Protein AF-A0A2N4SHR7-F1 (afdb_monomer)

Radius of gyration: 18.78 Å; Cα contacts (8 Å, |Δi|>4): 225; chains: 1; bounding box: 44×40×60 Å

Nearest PDB structures (foldseek):
  5aqt-assembly1_B  TM=5.028E-01  e=6.425E-01  Homo sapiens
  1hx1-assembly1_B  TM=4.943E-01  e=7.095E-01  Homo sapiens
  3fzh-assembly2_B  TM=4.959E-01  e=1.055E+00  Homo sapiens
  4hwi-assembly1_B  TM=4.077E-01  e=4.231E+00  Arabidopsis thaliana

pLDDT: mean 72.12, std 12.68, range [42.59, 95.69]

Structure (mmCIF, N/CA/C/O backbone):
data_AF-A0A2N4SHR7-F1
#
_entry.id   AF-A0A2N4SHR7-F1
#
loop_
_atom_site.group_PDB
_atom_site.id
_atom_site.type_symbol
_atom_site.label_atom_id
_atom_site.label_alt_id
_atom_site.label_comp_id
_atom_site.label_asym_id
_atom_site.label_entity_id
_atom_site.label_seq_id
_atom_site.pdbx_PDB_ins_code
_atom_site.Cartn_x
_atom_site.Cartn_y
_atom_site.Cartn_z
_atom_site.occupancy
_atom_site.B_iso_or_equiv
_atom_site.auth_seq_id
_atom_site.auth_comp_id
_atom_site.auth_asym_id
_atom_site.auth_atom_id
_atom_site.pdbx_PDB_model_num
ATOM 1 N N . MET A 1 1 ? 1.275 3.580 -0.627 1.00 44.28 1 MET A N 1
ATOM 2 C CA . MET A 1 1 ? 1.816 4.036 -1.940 1.00 44.28 1 MET A CA 1
ATOM 3 C C . MET A 1 1 ? 1.861 2.864 -2.917 1.00 44.28 1 MET A C 1
ATOM 5 O O . MET A 1 1 ? 1.472 1.786 -2.494 1.00 44.28 1 MET A O 1
ATOM 9 N N . ALA A 1 2 ? 2.267 3.045 -4.186 1.00 43.88 2 ALA A N 1
ATOM 10 C CA . ALA A 1 2 ? 2.586 1.957 -5.128 1.00 43.88 2 ALA A CA 1
ATOM 11 C C . ALA A 1 2 ? 4.106 1.887 -5.362 1.00 43.88 2 ALA A C 1
ATOM 13 O O . ALA A 1 2 ? 4.652 2.526 -6.245 1.00 43.88 2 ALA A O 1
ATOM 14 N N . PRO A 1 3 ? 4.832 1.145 -4.539 1.00 43.47 3 PRO A N 1
ATOM 15 C CA . PRO A 1 3 ? 6.282 1.011 -4.514 1.00 43.47 3 PRO A CA 1
ATOM 16 C C . PRO A 1 3 ? 6.868 0.209 -5.676 1.00 43.47 3 PRO A C 1
ATOM 18 O O . PRO A 1 3 ? 8.068 -0.028 -5.683 1.00 43.47 3 PRO A O 1
ATOM 21 N N . SER A 1 4 ? 6.074 -0.134 -6.696 1.00 42.59 4 SER A N 1
ATOM 22 C CA . SER A 1 4 ? 6.612 -0.392 -8.039 1.00 42.59 4 SER A CA 1
ATOM 23 C C . SER A 1 4 ? 7.361 0.832 -8.585 1.00 42.59 4 SER A C 1
ATOM 25 O O . SER A 1 4 ? 8.333 0.669 -9.314 1.00 42.59 4 SER A O 1
ATOM 27 N N . LEU A 1 5 ? 6.993 2.042 -8.138 1.00 43.81 5 LEU A N 1
ATOM 28 C CA . LEU A 1 5 ? 7.732 3.291 -8.364 1.00 43.81 5 LEU A CA 1
ATOM 29 C C . LEU A 1 5 ? 9.201 3.228 -7.936 1.00 43.81 5 LEU A C 1
ATOM 31 O O . LEU A 1 5 ? 10.025 3.959 -8.471 1.00 43.81 5 LEU A O 1
ATOM 35 N N . LEU A 1 6 ? 9.539 2.369 -6.969 1.00 46.00 6 LEU A N 1
ATOM 36 C CA . LEU A 1 6 ? 10.883 2.310 -6.396 1.00 46.00 6 LEU A CA 1
ATOM 37 C C . LEU A 1 6 ? 11.906 1.597 -7.299 1.00 46.00 6 LEU A C 1
ATOM 39 O O . LEU A 1 6 ? 13.092 1.644 -6.984 1.00 46.00 6 LEU A O 1
ATOM 43 N N . PHE A 1 7 ? 11.464 0.953 -8.388 1.00 46.72 7 PHE A N 1
ATOM 44 C CA . PHE A 1 7 ? 12.300 0.137 -9.296 1.00 46.72 7 PHE A CA 1
ATOM 45 C C . PHE A 1 7 ? 12.536 0.762 -10.658 1.00 46.72 7 PHE A C 1
ATOM 47 O O . PHE A 1 7 ? 13.065 0.122 -11.563 1.00 46.72 7 PHE A O 1
ATOM 54 N N . ILE A 1 8 ? 12.068 1.985 -10.828 1.00 55.12 8 ILE A N 1
ATOM 55 C CA . ILE A 1 8 ? 12.011 2.614 -12.125 1.00 55.12 8 ILE A CA 1
ATOM 56 C C . ILE A 1 8 ? 12.928 3.809 -12.034 1.00 55.12 8 ILE A C 1
ATOM 58 O O . ILE A 1 8 ? 12.572 4.812 -11.434 1.00 55.12 8 ILE A O 1
ATOM 62 N N . ASP A 1 9 ? 14.122 3.682 -12.596 1.00 58.50 9 ASP A N 1
ATOM 63 C CA . ASP A 1 9 ? 15.077 4.793 -12.647 1.00 58.50 9 ASP A CA 1
ATOM 64 C C . ASP A 1 9 ? 14.563 5.929 -13.547 1.00 58.50 9 ASP A C 1
ATOM 66 O O . ASP A 1 9 ? 14.960 7.087 -13.411 1.00 58.50 9 ASP A O 1
ATOM 70 N N . ASP A 1 10 ? 13.630 5.597 -14.440 1.00 66.69 10 ASP A N 1
ATOM 71 C CA . ASP A 1 10 ? 12.942 6.537 -15.307 1.00 66.69 10 ASP A CA 1
ATOM 72 C C . ASP A 1 10 ? 11.818 7.281 -14.565 1.00 66.69 10 ASP A C 1
ATOM 74 O O . ASP A 1 10 ? 10.760 6.747 -14.231 1.00 66.69 10 ASP A O 1
ATOM 78 N N . PHE A 1 11 ? 12.044 8.565 -14.320 1.00 68.12 11 PHE A N 1
ATOM 79 C CA . PHE A 1 11 ? 11.081 9.423 -13.638 1.00 68.12 11 PHE A CA 1
ATOM 80 C C . PHE A 1 11 ? 9.747 9.585 -14.383 1.00 68.12 11 PHE A C 1
ATOM 82 O O . PHE A 1 11 ? 8.718 9.726 -13.728 1.00 68.12 11 PHE A O 1
ATOM 89 N N . GLU A 1 12 ? 9.728 9.557 -15.716 1.00 68.56 12 GLU A N 1
ATOM 90 C CA . GLU A 1 12 ? 8.480 9.671 -16.483 1.00 68.56 12 GLU A CA 1
ATOM 91 C C . GLU A 1 12 ? 7.626 8.418 -16.280 1.00 68.56 12 GLU A C 1
ATOM 93 O O . GLU A 1 12 ? 6.420 8.496 -16.036 1.00 68.56 12 GLU A O 1
ATOM 98 N N . VAL A 1 13 ? 8.269 7.250 -16.264 1.00 64.62 13 VAL A N 1
ATOM 99 C CA . VAL A 1 13 ? 7.604 5.983 -15.949 1.00 64.62 13 VAL A CA 1
ATOM 100 C C . VAL A 1 13 ? 7.160 5.953 -14.476 1.00 64.62 13 VAL A C 1
ATOM 102 O O . VAL A 1 13 ? 6.077 5.444 -14.172 1.00 64.62 13 VAL A O 1
ATOM 105 N N . GLN A 1 14 ? 7.918 6.556 -13.551 1.00 62.03 14 GLN A N 1
ATOM 106 C CA . GLN A 1 14 ? 7.458 6.744 -12.171 1.00 62.03 14 GLN A CA 1
ATOM 107 C C . GLN A 1 14 ? 6.208 7.638 -12.108 1.00 62.03 14 GLN A C 1
ATOM 109 O O . GLN A 1 14 ? 5.202 7.274 -11.501 1.00 62.03 14 GLN A O 1
ATOM 114 N N . GLN A 1 15 ? 6.215 8.794 -12.763 1.00 66.62 15 GLN A N 1
ATOM 115 C CA . GLN A 1 15 ? 5.066 9.696 -12.766 1.00 66.62 15 GLN A CA 1
ATOM 116 C C . GLN A 1 15 ? 3.819 9.019 -13.359 1.00 66.62 15 GLN A C 1
ATOM 118 O O . GLN A 1 15 ? 2.734 9.089 -12.776 1.00 66.62 15 GLN A O 1
ATOM 123 N N . MET A 1 16 ? 3.986 8.253 -14.441 1.00 66.62 16 MET A N 1
ATOM 124 C CA . MET A 1 16 ? 2.917 7.454 -15.043 1.00 66.62 16 MET A CA 1
ATOM 125 C C . MET A 1 16 ? 2.312 6.450 -14.049 1.00 66.62 16 MET A C 1
ATOM 127 O O . MET A 1 16 ? 1.090 6.321 -13.961 1.00 66.62 16 MET A O 1
ATOM 131 N N . ILE A 1 17 ? 3.131 5.759 -13.251 1.00 64.81 17 ILE A N 1
ATOM 132 C CA . ILE A 1 17 ? 2.622 4.819 -12.243 1.00 64.81 17 ILE A CA 1
ATOM 133 C C . ILE A 1 17 ? 1.910 5.542 -11.097 1.00 64.81 17 ILE A C 1
ATOM 135 O O . ILE A 1 17 ? 0.892 5.038 -10.616 1.00 64.81 17 ILE A O 1
ATOM 139 N N . VAL A 1 18 ? 2.383 6.716 -10.660 1.00 65.06 18 VAL A N 1
ATOM 140 C CA . VAL A 1 18 ? 1.664 7.535 -9.664 1.00 65.06 18 VAL A CA 1
ATOM 141 C C . VAL A 1 18 ? 0.259 7.860 -10.168 1.00 65.06 18 VAL A C 1
ATOM 143 O O . VAL A 1 18 ? -0.722 7.634 -9.452 1.00 65.06 18 VAL A O 1
ATOM 146 N N . GLN A 1 19 ? 0.148 8.291 -11.424 1.00 66.31 19 GLN A N 1
ATOM 147 C CA . GLN A 1 19 ? -1.127 8.594 -12.070 1.00 66.31 19 GLN A CA 1
ATOM 148 C C . GLN A 1 19 ? -2.012 7.346 -12.216 1.00 66.31 19 GLN A C 1
ATOM 150 O O . GLN A 1 19 ? -3.190 7.388 -11.857 1.00 66.31 19 GLN A O 1
ATOM 155 N N . MET A 1 20 ? -1.454 6.201 -12.631 1.00 65.69 20 MET A N 1
ATOM 156 C CA . MET A 1 20 ? -2.171 4.914 -12.660 1.00 65.69 20 MET A CA 1
ATOM 157 C C . MET A 1 20 ? -2.693 4.508 -11.284 1.00 65.69 20 MET A C 1
ATOM 159 O O . MET A 1 20 ? -3.776 3.936 -11.154 1.00 65.69 20 MET A O 1
ATOM 163 N N . CYS A 1 21 ? -1.941 4.808 -10.231 1.00 64.69 21 CYS A N 1
ATOM 164 C CA . CYS A 1 21 ? -2.364 4.523 -8.876 1.00 64.69 21 CYS A CA 1
ATOM 165 C C . CYS A 1 21 ? -3.472 5.466 -8.436 1.00 64.69 21 CYS A C 1
ATOM 167 O O . CYS A 1 21 ? -4.433 4.987 -7.845 1.00 64.69 21 CYS A O 1
ATOM 169 N N . CYS A 1 22 ? -3.410 6.757 -8.747 1.00 65.00 22 CYS A N 1
ATOM 170 C CA . CYS A 1 22 ? -4.541 7.660 -8.532 1.00 65.00 22 CYS A CA 1
ATOM 171 C C . CYS A 1 22 ? -5.800 7.134 -9.246 1.00 65.00 22 CYS A C 1
ATOM 173 O O . CYS A 1 22 ? -6.852 6.955 -8.631 1.00 65.00 22 CYS A O 1
ATOM 175 N N . LEU A 1 23 ? -5.651 6.715 -10.502 1.00 63.66 23 LEU A N 1
ATOM 176 C CA . LEU A 1 23 ? -6.733 6.134 -11.283 1.00 63.66 23 LEU A CA 1
ATOM 177 C C . LEU A 1 23 ? -7.315 4.862 -10.654 1.00 63.66 23 LEU A C 1
ATOM 179 O O . LEU A 1 23 ? -8.521 4.784 -10.444 1.00 63.66 23 LEU A O 1
ATOM 183 N N . GLY A 1 24 ? -6.483 3.885 -10.284 1.00 61.84 24 GLY A N 1
ATOM 184 C CA . GLY A 1 24 ? -6.950 2.671 -9.610 1.00 61.84 24 GLY A CA 1
ATOM 185 C C . GLY A 1 24 ? -7.656 2.963 -8.280 1.00 61.84 24 GLY A C 1
ATOM 186 O O . GLY A 1 24 ? -8.489 2.178 -7.839 1.00 61.84 24 GLY A O 1
ATOM 187 N N . TRP A 1 25 ? -7.361 4.102 -7.632 1.00 66.12 25 TRP A N 1
ATOM 188 C CA . TRP A 1 25 ? -8.103 4.560 -6.449 1.00 66.12 25 TRP A CA 1
ATOM 189 C C . TRP A 1 25 ? -9.519 4.969 -6.805 1.00 66.12 25 TRP A C 1
ATOM 191 O O . TRP A 1 25 ? -10.470 4.487 -6.195 1.00 66.12 25 TRP A O 1
ATOM 201 N N . ASN A 1 26 ? -9.643 5.801 -7.832 1.00 60.53 26 ASN A N 1
ATOM 202 C CA . ASN A 1 26 ? -10.922 6.319 -8.283 1.00 60.53 26 ASN A CA 1
ATOM 203 C C . ASN A 1 26 ? -11.798 5.216 -8.897 1.00 60.53 26 ASN A C 1
ATOM 205 O O . ASN A 1 26 ? -12.998 5.183 -8.647 1.00 60.53 26 ASN A O 1
ATOM 209 N N . VAL A 1 27 ? -11.202 4.242 -9.590 1.00 62.25 27 VAL A N 1
ATOM 210 C CA . VAL A 1 27 ? -11.910 3.040 -10.059 1.00 62.25 27 VAL A CA 1
ATOM 211 C C . VAL A 1 27 ? -12.396 2.185 -8.881 1.00 62.25 27 VAL A C 1
ATOM 213 O O . VAL A 1 27 ? -13.516 1.684 -8.899 1.00 62.25 27 VAL A O 1
ATOM 216 N N . GLY A 1 28 ? -11.601 2.045 -7.815 1.00 56.66 28 GLY A N 1
ATOM 217 C CA . GLY A 1 28 ? -11.991 1.294 -6.614 1.00 56.66 28 GLY A CA 1
ATOM 218 C C . GLY A 1 28 ? -13.256 1.819 -5.914 1.00 56.66 28 GLY A C 1
ATOM 219 O O . GLY A 1 28 ? -13.900 1.063 -5.180 1.00 56.66 28 GLY A O 1
ATOM 220 N N . LEU A 1 29 ? -13.652 3.074 -6.166 1.00 61.44 29 LEU A N 1
ATOM 221 C CA . LEU A 1 29 ? -14.865 3.684 -5.607 1.00 61.44 29 LEU A CA 1
ATOM 222 C C . LEU A 1 29 ? -16.147 2.983 -6.076 1.00 61.44 29 LEU A C 1
ATOM 224 O O . LEU A 1 29 ? -17.107 2.891 -5.311 1.00 61.44 29 LEU A O 1
ATOM 228 N N . PHE A 1 30 ? -16.170 2.456 -7.303 1.00 64.94 30 PHE A N 1
ATOM 229 C CA . PHE A 1 30 ? -17.354 1.791 -7.842 1.00 64.94 30 PHE A CA 1
ATOM 230 C C . PHE A 1 30 ? -17.541 0.422 -7.188 1.00 64.94 30 PHE A C 1
ATOM 232 O O . PHE A 1 30 ? -16.660 -0.441 -7.238 1.00 64.94 30 PHE A O 1
ATOM 239 N N . SER A 1 31 ? -18.702 0.211 -6.567 1.00 65.75 31 SER A N 1
ATOM 240 C CA . SER A 1 31 ? -19.096 -1.082 -5.997 1.00 65.75 31 SER A CA 1
ATOM 241 C C . SER A 1 31 ? -19.387 -2.133 -7.062 1.00 65.75 31 SER A C 1
ATOM 243 O O . SER A 1 31 ? -19.058 -3.304 -6.859 1.00 65.75 31 SER A O 1
ATOM 245 N N . ASP A 1 32 ? -19.913 -1.708 -8.205 1.00 75.94 32 ASP A N 1
ATOM 246 C CA . ASP A 1 32 ? -20.243 -2.551 -9.346 1.00 75.94 32 ASP A CA 1
ATOM 247 C C . ASP A 1 32 ? -19.017 -2.859 -10.224 1.00 75.94 32 ASP A C 1
ATOM 249 O O . ASP A 1 32 ? -18.190 -1.984 -10.482 1.00 75.94 32 ASP A O 1
ATOM 253 N N . ALA A 1 33 ? -18.873 -4.119 -10.641 1.00 76.75 33 ALA A N 1
ATOM 254 C CA . ALA A 1 33 ? -17.716 -4.577 -11.413 1.00 76.75 33 ALA A CA 1
ATOM 255 C C . ALA A 1 33 ? -17.740 -4.076 -12.863 1.00 76.75 33 ALA A C 1
ATOM 257 O O . ALA A 1 33 ? -16.685 -3.731 -13.398 1.00 76.75 33 ALA A O 1
ATOM 258 N N . ASP A 1 34 ? -18.925 -3.963 -13.461 1.00 78.12 34 ASP A N 1
ATOM 259 C CA . ASP A 1 34 ? -19.080 -3.514 -14.844 1.00 78.12 34 ASP A CA 1
ATOM 260 C C . ASP A 1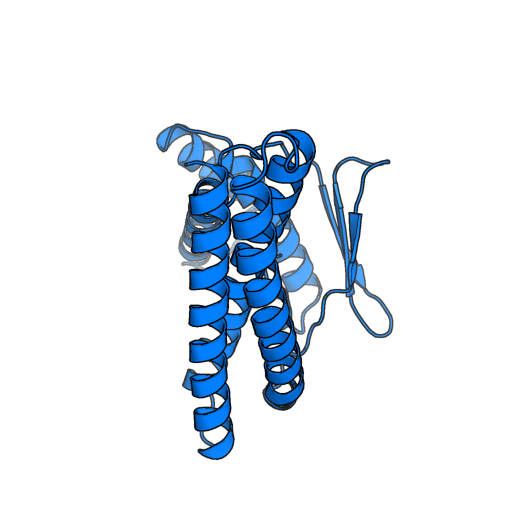 34 ? -18.789 -2.009 -14.959 1.00 78.12 34 ASP A C 1
ATOM 262 O O . ASP A 1 34 ? -18.118 -1.568 -15.891 1.00 78.12 34 ASP A O 1
ATOM 266 N N . GLN A 1 35 ? -19.184 -1.216 -13.956 1.00 72.00 35 GLN A N 1
ATOM 267 C CA . GLN A 1 35 ? -18.802 0.197 -13.839 1.00 72.00 35 GLN A CA 1
ATOM 268 C C . GLN A 1 35 ? -17.288 0.390 -13.696 1.00 72.00 35 GLN A C 1
ATOM 270 O O . GLN A 1 35 ? -16.731 1.324 -14.281 1.00 72.00 35 GLN A O 1
ATOM 275 N N . ARG A 1 36 ? -16.606 -0.489 -12.944 1.00 76.81 36 ARG A N 1
ATOM 276 C CA . ARG A 1 36 ? -15.138 -0.456 -12.842 1.00 76.81 36 ARG A CA 1
ATOM 277 C C . ARG A 1 36 ? -14.498 -0.696 -14.200 1.00 76.81 36 ARG A C 1
ATOM 279 O O . ARG A 1 36 ? -13.631 0.077 -14.595 1.00 76.81 36 ARG A O 1
ATOM 286 N N . GLU A 1 37 ? -14.944 -1.723 -14.914 1.00 82.88 37 GLU A N 1
ATOM 287 C CA . GLU A 1 37 ? -14.368 -2.074 -16.211 1.00 82.88 37 GLU A CA 1
ATOM 288 C C . GLU A 1 37 ? -14.632 -0.991 -17.266 1.00 82.88 37 GLU A C 1
ATOM 290 O O . GLU A 1 37 ? -13.702 -0.566 -17.948 1.00 82.88 37 GLU A O 1
ATOM 295 N N . ALA A 1 38 ? -15.848 -0.440 -17.317 1.00 73.50 38 ALA A N 1
ATOM 296 C CA . ALA A 1 38 ? -16.181 0.663 -18.218 1.00 73.50 38 ALA A CA 1
ATOM 297 C C . ALA A 1 38 ? -15.316 1.913 -17.965 1.00 73.50 38 ALA A C 1
ATOM 299 O O . ALA A 1 38 ? -14.876 2.571 -18.910 1.00 73.50 38 ALA A O 1
ATOM 300 N N . CYS A 1 39 ? -15.029 2.234 -16.698 1.00 70.94 39 CYS A N 1
ATOM 301 C CA . CYS A 1 39 ? -14.150 3.348 -16.338 1.00 70.94 39 CYS A CA 1
ATOM 302 C C . CYS A 1 39 ? -12.690 3.092 -16.755 1.00 70.94 39 CYS A C 1
ATOM 304 O O . CYS A 1 39 ? -12.041 3.980 -17.311 1.00 70.94 39 CYS A O 1
ATOM 306 N N . ILE A 1 40 ? -12.185 1.872 -16.536 1.00 73.12 40 ILE A N 1
ATOM 307 C CA . ILE A 1 40 ? -10.846 1.442 -16.972 1.00 73.12 40 ILE A CA 1
ATOM 308 C C . ILE A 1 40 ? -10.713 1.574 -18.494 1.00 73.12 40 ILE A C 1
ATOM 310 O O . ILE A 1 40 ? -9.721 2.127 -18.977 1.00 73.12 40 ILE A O 1
ATOM 314 N N . ASP A 1 41 ? -11.713 1.109 -19.243 1.00 79.44 41 ASP A N 1
ATOM 315 C CA . ASP A 1 41 ? -11.745 1.183 -20.704 1.00 79.44 41 ASP A CA 1
ATOM 316 C C . ASP A 1 41 ? -11.759 2.629 -21.206 1.00 79.44 41 ASP A C 1
ATOM 318 O O . ASP A 1 41 ? -10.964 2.992 -22.078 1.00 79.44 41 ASP A O 1
ATOM 322 N N . GLN A 1 42 ? -12.613 3.475 -20.624 1.00 75.56 42 GLN A N 1
ATOM 323 C CA . GLN A 1 42 ? -12.724 4.885 -20.993 1.00 75.56 42 GLN A CA 1
ATOM 324 C C . GLN A 1 42 ? -11.414 5.646 -20.751 1.00 75.56 42 GLN A C 1
ATOM 326 O O . GLN A 1 42 ? -10.985 6.446 -21.588 1.00 75.56 42 GLN A O 1
ATOM 331 N N . VAL A 1 43 ? -10.757 5.400 -19.616 1.00 68.88 43 VAL A N 1
ATOM 332 C CA . VAL A 1 43 ? -9.507 6.086 -19.278 1.00 68.88 43 VAL A CA 1
ATOM 333 C C . VAL A 1 43 ? -8.367 5.585 -20.152 1.00 68.88 43 VAL A C 1
ATOM 335 O O . VAL A 1 43 ? -7.623 6.406 -20.682 1.00 68.88 43 VAL A O 1
ATOM 338 N N . TYR A 1 44 ? -8.274 4.276 -20.403 1.00 71.06 44 TYR A N 1
ATOM 339 C CA . TYR A 1 44 ? -7.295 3.753 -21.354 1.00 71.06 44 TYR A CA 1
ATOM 340 C C . TYR A 1 44 ? -7.462 4.392 -22.739 1.00 71.06 44 TYR A C 1
ATOM 342 O O . TYR A 1 44 ? -6.485 4.871 -23.305 1.00 71.06 44 TYR A O 1
ATOM 350 N N . ALA A 1 45 ? -8.696 4.495 -23.248 1.00 70.44 45 ALA A N 1
ATOM 351 C CA . ALA A 1 45 ? -8.986 5.132 -24.535 1.00 70.44 45 ALA A CA 1
ATOM 352 C C . ALA A 1 45 ? -8.596 6.623 -24.586 1.00 70.44 45 ALA A C 1
ATOM 354 O O . ALA A 1 45 ? -8.256 7.135 -25.650 1.00 70.44 45 ALA A O 1
ATOM 355 N N . THR A 1 46 ? -8.617 7.310 -23.441 1.00 63.88 46 THR A N 1
ATOM 356 C CA . THR A 1 46 ? -8.252 8.732 -23.330 1.00 63.88 46 THR A CA 1
ATOM 357 C C . THR A 1 46 ? -6.739 8.938 -23.194 1.00 63.88 46 THR A C 1
ATOM 359 O O . THR A 1 46 ? -6.227 9.973 -23.602 1.00 63.88 46 THR A O 1
ATOM 362 N N . VAL A 1 47 ? -6.006 7.967 -22.641 1.00 62.94 47 VAL A N 1
ATOM 363 C CA . VAL A 1 47 ? -4.550 8.058 -22.406 1.00 62.94 47 VAL A CA 1
ATOM 364 C C . VAL A 1 47 ? -3.743 7.417 -23.548 1.00 62.94 47 VAL A C 1
ATOM 366 O O . VAL A 1 47 ? -2.633 7.850 -23.849 1.00 62.94 47 VAL A O 1
ATOM 369 N N . ALA A 1 48 ? -4.301 6.424 -24.247 1.00 58.94 48 ALA A N 1
ATOM 370 C CA . ALA A 1 48 ? -3.654 5.682 -25.334 1.00 58.94 48 ALA A CA 1
ATOM 371 C C . ALA A 1 48 ? -3.633 6.434 -26.685 1.00 58.94 48 ALA A C 1
ATOM 373 O O . ALA A 1 48 ? -3.787 5.828 -27.744 1.00 58.94 48 ALA A O 1
ATOM 374 N N . ILE A 1 49 ? -3.420 7.756 -26.676 1.00 52.41 49 ILE A N 1
ATOM 375 C CA . ILE A 1 49 ? -3.447 8.599 -27.889 1.00 52.41 49 ILE A CA 1
ATOM 376 C C . ILE A 1 49 ? -2.233 8.330 -28.811 1.00 52.41 49 ILE A C 1
ATOM 378 O O . ILE A 1 49 ? -2.208 8.756 -29.967 1.00 52.41 49 ILE A O 1
ATOM 382 N N . HIS A 1 50 ? -1.245 7.544 -28.374 1.00 46.66 50 HIS A N 1
ATOM 383 C CA . HIS A 1 50 ? -0.090 7.170 -29.191 1.00 46.66 50 HIS A CA 1
ATOM 384 C C . HIS A 1 50 ? 0.087 5.654 -29.248 1.00 46.66 50 HIS A C 1
ATOM 386 O O . HIS A 1 50 ? -0.056 4.973 -28.243 1.00 46.66 50 HIS A O 1
ATOM 392 N N . VAL A 1 51 ? 0.357 5.144 -30.453 1.00 46.06 51 VAL A N 1
ATOM 393 C CA . VAL A 1 51 ? 0.424 3.725 -30.841 1.00 46.06 51 VAL A CA 1
ATOM 394 C C . VAL A 1 51 ? 1.306 2.922 -29.872 1.00 46.06 51 VAL A C 1
ATOM 396 O O . VAL A 1 51 ? 2.528 2.915 -29.990 1.00 46.06 51 VAL A O 1
ATOM 399 N N . GLN A 1 52 ? 0.684 2.260 -28.894 1.00 57.47 52 GLN A N 1
ATOM 400 C CA . GLN A 1 52 ? 1.373 1.429 -27.902 1.00 57.47 52 GLN A CA 1
ATOM 401 C C . GLN A 1 52 ? 1.610 0.010 -28.467 1.00 57.47 52 GLN A C 1
ATOM 403 O O . GLN A 1 52 ? 0.760 -0.507 -29.200 1.00 57.47 52 GLN A O 1
ATOM 408 N N . PRO A 1 53 ? 2.732 -0.654 -28.133 1.00 53.88 53 PRO A N 1
ATOM 409 C CA . PRO A 1 53 ? 3.000 -2.033 -28.539 1.00 53.88 53 PRO A CA 1
ATOM 410 C C . PRO A 1 53 ? 1.895 -3.026 -28.113 1.00 53.88 53 PRO A C 1
ATOM 412 O O . PRO A 1 53 ? 1.254 -2.839 -27.071 1.00 53.88 53 PRO A O 1
ATOM 415 N N . PRO A 1 54 ? 1.691 -4.133 -28.856 1.00 56.84 54 PRO A N 1
ATOM 416 C CA . PRO A 1 54 ? 0.738 -5.176 -28.479 1.00 56.84 54 PRO A CA 1
ATOM 417 C C . PRO A 1 54 ? 1.008 -5.715 -27.066 1.00 56.84 54 PRO A C 1
ATOM 419 O O . PRO A 1 54 ? 2.134 -6.077 -26.738 1.00 56.84 54 PRO A O 1
ATOM 422 N N . GLY A 1 55 ? -0.032 -5.807 -26.231 1.00 61.06 55 GLY A N 1
ATOM 423 C CA . GLY A 1 55 ? 0.054 -6.367 -24.873 1.00 61.06 55 GLY A CA 1
ATOM 424 C C . GLY A 1 55 ? 0.165 -5.338 -23.744 1.00 61.06 55 GLY A C 1
ATOM 425 O O . GLY A 1 55 ? -0.162 -5.681 -22.605 1.00 61.06 55 GLY A O 1
ATOM 426 N N . VAL A 1 56 ? 0.506 -4.080 -24.050 1.00 67.50 56 VAL A N 1
ATOM 427 C CA . VAL A 1 56 ? 0.561 -3.000 -23.048 1.00 67.50 56 VAL A CA 1
ATOM 428 C C . VAL A 1 56 ? -0.816 -2.733 -22.442 1.00 67.50 56 VAL A C 1
ATOM 430 O O . VAL A 1 56 ? -0.938 -2.635 -21.226 1.00 67.50 56 VAL A O 1
ATOM 433 N N . GLU A 1 57 ? -1.870 -2.723 -23.261 1.00 72.31 57 GLU A N 1
ATOM 434 C CA . GLU A 1 57 ? -3.252 -2.574 -22.790 1.00 72.31 57 GLU A CA 1
ATOM 435 C C . GLU A 1 57 ? -3.621 -3.624 -21.739 1.00 72.31 57 GLU A C 1
ATOM 437 O O . GLU A 1 57 ? -4.116 -3.302 -20.661 1.00 72.31 57 GLU A O 1
ATOM 442 N N . ARG A 1 58 ? -3.360 -4.903 -22.034 1.00 72.31 58 ARG A N 1
ATOM 443 C CA . ARG A 1 58 ? -3.727 -6.002 -21.133 1.00 72.31 58 ARG A CA 1
ATOM 444 C C . ARG A 1 58 ? -2.968 -5.919 -19.814 1.00 72.31 58 ARG A C 1
ATOM 446 O O . ARG A 1 58 ? -3.567 -6.167 -18.769 1.00 72.31 58 ARG A O 1
ATOM 453 N N . ALA A 1 59 ? -1.677 -5.592 -19.866 1.00 66.50 59 ALA A N 1
ATOM 454 C CA . ALA A 1 59 ? -0.854 -5.420 -18.675 1.00 66.50 59 ALA A CA 1
ATOM 455 C C . ALA A 1 59 ? -1.348 -4.238 -17.827 1.00 66.50 59 ALA A C 1
ATOM 457 O O . ALA A 1 59 ? -1.618 -4.421 -16.642 1.00 66.50 59 ALA A O 1
ATOM 458 N N . TRP A 1 60 ? -1.578 -3.082 -18.454 1.00 71.50 60 TRP A N 1
ATOM 459 C CA . TRP A 1 60 ? -2.081 -1.879 -17.794 1.00 71.50 60 TRP A CA 1
ATOM 460 C C . TRP A 1 60 ? -3.447 -2.112 -17.139 1.00 71.50 60 TRP A C 1
ATOM 462 O O . TRP A 1 60 ? -3.616 -1.866 -15.947 1.00 71.50 60 TRP A O 1
ATOM 472 N N . LYS A 1 61 ? -4.414 -2.674 -17.880 1.00 76.62 61 LYS A N 1
ATOM 473 C CA . LYS A 1 61 ? -5.760 -2.944 -17.351 1.00 76.62 61 LYS A CA 1
ATOM 474 C C . LYS A 1 61 ? -5.717 -3.938 -16.193 1.00 76.62 61 LYS A C 1
ATOM 476 O O . LYS A 1 61 ? -6.412 -3.747 -15.201 1.00 76.62 61 LYS A O 1
ATOM 481 N N . ARG A 1 62 ? -4.884 -4.985 -16.279 1.00 77.50 62 ARG A N 1
ATOM 482 C CA . ARG A 1 62 ? -4.686 -5.937 -15.173 1.00 77.50 62 ARG A CA 1
ATOM 483 C C . ARG A 1 62 ? -4.186 -5.223 -13.918 1.00 77.50 62 ARG A C 1
ATOM 485 O O . ARG A 1 62 ? -4.757 -5.431 -12.854 1.00 77.50 62 ARG A O 1
ATOM 492 N N . GLU A 1 63 ? -3.179 -4.366 -14.044 1.00 68.94 63 GLU A N 1
ATOM 493 C CA . GLU A 1 63 ? -2.633 -3.626 -12.904 1.00 68.94 63 GLU A CA 1
ATOM 494 C C . GLU A 1 63 ? -3.654 -2.667 -12.287 1.00 68.94 63 GLU A C 1
ATOM 496 O O . GLU A 1 63 ? -3.798 -2.634 -11.066 1.00 68.94 63 GLU A O 1
ATOM 501 N N . VAL A 1 64 ? -4.425 -1.938 -13.102 1.00 68.38 64 VAL A N 1
ATOM 502 C CA . VAL A 1 64 ? -5.486 -1.053 -12.593 1.00 68.38 64 VAL A CA 1
ATOM 503 C C . VAL A 1 64 ? -6.581 -1.851 -11.876 1.00 68.38 64 VAL A C 1
ATOM 505 O O . VAL A 1 64 ? -7.016 -1.433 -10.803 1.00 68.38 64 VAL A O 1
ATOM 508 N N . ARG A 1 65 ? -6.981 -3.022 -12.397 1.00 76.06 65 ARG A N 1
ATOM 509 C CA . ARG A 1 65 ? -7.941 -3.919 -11.721 1.00 76.06 65 ARG A CA 1
ATOM 510 C C . ARG A 1 65 ? -7.408 -4.419 -10.383 1.00 76.06 65 ARG A C 1
ATOM 512 O O . ARG A 1 65 ? -8.104 -4.312 -9.376 1.00 76.06 65 ARG A O 1
ATOM 519 N N . GLU A 1 66 ? -6.174 -4.920 -10.356 1.00 76.38 66 GLU A N 1
ATOM 520 C CA . GLU A 1 66 ? -5.521 -5.370 -9.122 1.00 76.38 66 GLU A CA 1
ATOM 521 C C . GLU A 1 66 ? -5.451 -4.242 -8.084 1.00 76.38 66 GLU A C 1
ATOM 523 O O . GLU A 1 66 ? -5.727 -4.467 -6.906 1.00 76.38 66 GLU A O 1
ATOM 528 N N . LEU A 1 67 ? -5.131 -3.016 -8.512 1.00 69.44 67 LEU A N 1
ATOM 529 C CA . LEU A 1 67 ? -5.097 -1.838 -7.646 1.00 69.44 67 LEU A CA 1
ATOM 530 C C . LEU A 1 67 ? -6.490 -1.434 -7.144 1.00 69.44 67 LEU A C 1
ATOM 532 O O . LEU A 1 67 ? -6.613 -1.038 -5.985 1.00 69.44 67 LEU A O 1
ATOM 536 N N . ALA A 1 68 ? -7.526 -1.524 -7.978 1.00 69.50 68 ALA A N 1
ATOM 537 C CA . ALA A 1 68 ? -8.898 -1.199 -7.594 1.00 69.50 68 ALA A CA 1
ATOM 538 C C . ALA A 1 68 ? -9.445 -2.191 -6.554 1.00 69.50 68 ALA A C 1
ATOM 540 O O . ALA A 1 68 ? -9.945 -1.772 -5.509 1.00 69.50 68 ALA A O 1
ATOM 541 N N . GLU A 1 69 ? -9.284 -3.495 -6.793 1.00 73.94 69 GLU A N 1
ATOM 542 C CA . GLU A 1 69 ? -9.648 -4.560 -5.846 1.00 73.94 69 GLU A CA 1
ATOM 543 C C . GLU A 1 69 ? -8.879 -4.410 -4.525 1.00 73.94 69 GLU A C 1
ATOM 545 O O . GLU A 1 69 ? -9.471 -4.402 -3.443 1.00 73.94 69 GLU A O 1
ATOM 550 N N . LEU A 1 70 ? -7.565 -4.171 -4.607 1.00 67.25 70 LEU A N 1
ATOM 551 C CA . LEU A 1 70 ? -6.712 -3.932 -3.446 1.00 67.25 70 LEU A CA 1
ATOM 552 C C . LEU A 1 70 ? -7.232 -2.788 -2.571 1.00 67.25 70 LEU A C 1
ATOM 554 O O . LEU A 1 70 ? -7.232 -2.881 -1.346 1.00 67.25 70 LEU A O 1
ATOM 558 N N . LYS A 1 71 ? -7.653 -1.684 -3.181 1.00 66.06 71 LYS A N 1
ATOM 559 C CA . LYS A 1 71 ? -8.093 -0.501 -2.436 1.00 66.06 71 LYS A CA 1
ATOM 560 C C . LYS A 1 71 ? -9.447 -0.694 -1.797 1.00 66.06 71 LYS A C 1
ATOM 562 O O . LYS A 1 71 ? -9.647 -0.223 -0.683 1.00 66.06 71 LYS A O 1
ATOM 567 N N . ARG A 1 72 ? -10.335 -1.440 -2.447 1.00 66.81 72 ARG A N 1
ATOM 568 C CA . ARG A 1 72 ? -11.598 -1.869 -1.843 1.00 66.81 72 ARG A CA 1
ATOM 569 C C . ARG A 1 72 ? -11.360 -2.789 -0.651 1.00 66.81 72 ARG A C 1
ATOM 571 O O . ARG A 1 72 ? -12.028 -2.635 0.361 1.00 66.81 72 ARG A O 1
ATOM 578 N N . GLU A 1 73 ? -10.389 -3.695 -0.736 1.00 67.62 73 GLU A N 1
ATOM 579 C CA . GLU A 1 73 ? -10.023 -4.570 0.383 1.00 67.62 73 GLU A CA 1
ATOM 580 C C . GLU A 1 73 ? -9.391 -3.791 1.547 1.00 67.62 73 GLU A C 1
ATOM 582 O O . GLU A 1 73 ? -9.686 -4.046 2.716 1.00 67.62 73 GLU A O 1
ATOM 587 N N . LEU A 1 74 ? -8.484 -2.861 1.243 1.00 58.50 74 LEU A N 1
ATOM 588 C CA . LEU A 1 74 ? -7.728 -2.142 2.262 1.00 58.50 74 LEU A CA 1
ATOM 589 C C . LEU A 1 74 ? -8.502 -0.969 2.859 1.00 58.50 74 LEU A C 1
ATOM 591 O O . LEU A 1 74 ? -8.349 -0.702 4.041 1.00 58.50 74 LEU A O 1
ATOM 595 N N . PHE A 1 75 ? -9.333 -0.275 2.093 1.00 58.56 75 PHE A N 1
ATOM 596 C CA . PHE A 1 75 ? -9.952 0.985 2.505 1.00 58.56 75 PHE A CA 1
ATOM 597 C C . PHE A 1 75 ? -11.467 1.037 2.239 1.00 58.56 75 PHE A C 1
ATOM 599 O O . PHE A 1 75 ? -11.941 2.061 1.749 1.00 58.56 75 PHE A O 1
ATOM 606 N N . PRO A 1 76 ? -12.275 0.007 2.557 1.00 53.62 76 PRO A N 1
ATOM 607 C CA . PRO A 1 76 ? -13.670 -0.038 2.103 1.00 53.62 76 PRO A CA 1
ATOM 608 C C . PRO A 1 76 ? -14.555 1.097 2.656 1.00 53.62 76 PRO A C 1
ATOM 610 O O . PRO A 1 76 ? -15.546 1.446 2.025 1.00 53.62 76 PRO A O 1
ATOM 613 N N . TRP A 1 77 ? -14.189 1.719 3.785 1.00 47.47 77 TRP A N 1
ATOM 614 C CA . TRP A 1 77 ? -14.856 2.903 4.374 1.00 47.47 77 TRP A CA 1
ATOM 615 C C . TRP A 1 77 ? -14.171 4.243 4.044 1.00 47.47 77 TRP A C 1
ATOM 617 O O . TRP A 1 77 ? -14.653 5.301 4.440 1.00 47.47 77 TRP A O 1
ATOM 627 N N . LEU A 1 78 ? -13.036 4.210 3.345 1.00 54.72 78 LEU A N 1
ATOM 628 C CA . LEU A 1 78 ? -12.188 5.362 3.008 1.00 54.72 78 LEU A CA 1
ATOM 629 C C . LEU A 1 78 ? -12.163 5.640 1.495 1.00 54.72 78 LEU A C 1
ATOM 631 O O . LEU A 1 78 ? -11.324 6.406 1.020 1.00 54.72 78 LEU A O 1
ATOM 635 N N . LEU A 1 79 ? -13.080 5.024 0.745 1.00 57.09 79 LEU A N 1
ATOM 636 C CA . LEU A 1 79 ? -13.287 5.243 -0.684 1.00 57.09 79 LEU A CA 1
ATOM 637 C C . LEU A 1 79 ? -13.816 6.667 -0.922 1.00 57.09 79 LEU A C 1
ATOM 639 O O . LEU A 1 79 ? -15.008 6.905 -1.081 1.00 57.09 79 LEU A O 1
ATOM 643 N N . GLN A 1 80 ? -12.894 7.622 -0.908 1.00 58.00 80 GLN A N 1
ATOM 644 C CA . GLN A 1 80 ? -13.084 9.019 -1.282 1.00 58.00 80 GLN A CA 1
ATOM 645 C C . GLN A 1 80 ? -12.276 9.276 -2.548 1.00 58.00 80 GLN A C 1
ATOM 647 O O . GLN A 1 80 ? -11.228 8.664 -2.729 1.00 58.00 80 GLN A O 1
ATOM 652 N N . THR A 1 81 ? -12.711 10.173 -3.421 1.00 54.00 81 THR A N 1
ATOM 653 C CA . THR A 1 81 ? -11.963 10.492 -4.642 1.00 54.00 81 THR A CA 1
ATOM 654 C C . THR A 1 81 ? -10.579 11.053 -4.307 1.00 54.00 81 THR A C 1
ATOM 656 O O . THR A 1 81 ? -10.470 11.979 -3.503 1.00 54.00 81 THR A O 1
ATOM 659 N N . LEU A 1 82 ? -9.529 10.514 -4.937 1.00 58.47 82 LEU A N 1
ATOM 660 C CA . LEU A 1 82 ? -8.222 11.169 -5.001 1.00 58.47 82 LEU A CA 1
ATOM 661 C C . LEU A 1 82 ? -8.227 12.046 -6.263 1.00 58.47 82 LEU A C 1
ATOM 663 O O . LEU A 1 82 ? -8.289 11.504 -7.366 1.00 58.47 82 LEU A O 1
ATOM 667 N N . PRO A 1 83 ? -8.232 13.378 -6.130 1.00 58.38 83 PRO A N 1
ATOM 668 C CA . PRO A 1 83 ? -8.374 14.286 -7.270 1.00 58.38 83 PRO A CA 1
ATOM 669 C C . PRO A 1 83 ? -7.094 14.363 -8.088 1.00 58.38 83 PRO A C 1
ATOM 671 O O . PRO A 1 83 ? -7.154 14.366 -9.312 1.00 58.38 83 PRO A O 1
ATOM 674 N N . GLU A 1 84 ? -5.946 14.403 -7.409 1.00 66.88 84 GLU A N 1
ATOM 675 C CA . GLU A 1 84 ? -4.647 14.557 -8.043 1.00 66.88 84 GLU A CA 1
ATOM 676 C C . GLU A 1 84 ? -3.547 13.878 -7.218 1.00 66.88 84 GLU A C 1
ATOM 678 O O . GLU A 1 84 ? -3.598 13.820 -5.982 1.00 66.88 84 GLU A O 1
ATOM 683 N N . ALA A 1 85 ? -2.563 13.336 -7.931 1.00 66.25 85 ALA A N 1
ATOM 684 C CA . ALA A 1 85 ? -1.311 12.864 -7.370 1.00 66.25 85 ALA A CA 1
ATOM 685 C C . ALA A 1 85 ? -0.188 13.186 -8.357 1.00 66.25 85 ALA A C 1
ATOM 687 O O . ALA A 1 85 ? -0.269 12.782 -9.518 1.00 66.25 85 ALA A O 1
ATOM 6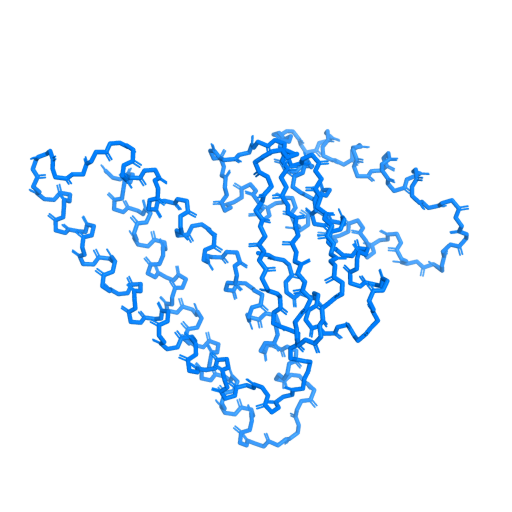88 N N . ASP A 1 86 ? 0.844 13.875 -7.881 1.00 72.12 86 ASP A N 1
ATOM 689 C CA . ASP A 1 86 ? 2.006 14.257 -8.673 1.00 72.12 86 ASP A CA 1
ATOM 690 C C . ASP A 1 86 ? 3.308 13.870 -7.968 1.00 72.12 86 ASP A C 1
ATOM 692 O O . ASP A 1 86 ? 3.372 13.763 -6.742 1.00 72.12 86 ASP A O 1
ATOM 696 N N . LEU A 1 87 ? 4.352 13.621 -8.751 1.00 70.56 87 LEU A N 1
ATOM 697 C CA . LEU A 1 87 ? 5.671 13.259 -8.257 1.00 70.56 87 LEU A CA 1
ATOM 698 C C . LEU A 1 87 ? 6.649 14.356 -8.645 1.00 70.56 87 LEU A C 1
ATOM 700 O O . LEU A 1 87 ? 6.837 14.635 -9.821 1.00 70.56 87 LEU A O 1
ATOM 704 N N . HIS A 1 88 ? 7.300 14.958 -7.661 1.00 75.06 88 HIS A N 1
ATOM 705 C CA . HIS A 1 88 ? 8.317 15.975 -7.870 1.00 75.06 88 HIS A CA 1
ATOM 706 C C . HIS A 1 88 ? 9.695 15.349 -7.693 1.00 75.06 88 HIS A C 1
ATOM 708 O O . HIS A 1 88 ? 9.950 14.623 -6.729 1.00 75.06 88 HIS A O 1
ATOM 714 N N . ARG A 1 89 ? 10.610 15.634 -8.619 1.00 73.94 89 ARG A N 1
ATOM 715 C CA . ARG A 1 89 ? 11.999 15.196 -8.484 1.00 73.94 89 ARG A CA 1
ATOM 716 C C . ARG A 1 89 ? 12.681 16.024 -7.393 1.00 73.94 89 ARG A C 1
ATOM 718 O O . ARG A 1 89 ? 12.654 17.249 -7.458 1.00 73.94 89 ARG A O 1
ATOM 725 N N . GLY A 1 90 ? 13.290 15.360 -6.415 1.00 65.00 90 GLY A N 1
ATOM 726 C CA . GLY A 1 90 ? 14.094 16.009 -5.377 1.00 65.00 90 GLY A CA 1
ATOM 727 C C . GLY A 1 90 ? 15.552 15.556 -5.418 1.00 65.00 90 GLY A C 1
ATOM 728 O O . GLY A 1 90 ? 15.887 14.565 -6.062 1.00 65.00 90 GLY A O 1
ATOM 729 N N . ASP A 1 91 ? 16.426 16.279 -4.714 1.00 53.66 91 ASP A N 1
ATOM 730 C CA . ASP A 1 91 ? 17.880 16.048 -4.757 1.00 53.66 91 ASP A CA 1
ATOM 731 C C . ASP A 1 91 ? 18.309 14.697 -4.163 1.00 53.66 91 ASP A C 1
ATOM 733 O O . ASP A 1 91 ? 19.306 14.112 -4.584 1.00 53.66 91 ASP A O 1
ATOM 737 N N . ARG A 1 92 ? 17.580 14.205 -3.151 1.00 53.56 92 ARG A N 1
ATOM 738 C CA . ARG A 1 92 ? 17.861 12.922 -2.471 1.00 53.56 92 ARG A CA 1
ATOM 739 C C . ARG A 1 92 ? 16.731 11.907 -2.591 1.00 53.56 92 ARG A C 1
ATOM 741 O O . ARG A 1 92 ? 16.997 10.710 -2.657 1.00 53.56 92 ARG A O 1
ATOM 748 N N . HIS A 1 93 ? 15.492 12.385 -2.600 1.00 57.81 93 HIS A N 1
ATOM 749 C CA . HIS A 1 93 ? 14.277 11.585 -2.691 1.00 57.81 93 HIS A CA 1
ATOM 750 C C . HIS A 1 93 ? 13.294 12.301 -3.612 1.00 57.81 93 HIS A C 1
ATOM 752 O O . HIS A 1 93 ? 13.230 13.531 -3.601 1.00 57.81 93 HIS A O 1
ATOM 758 N N . ASN A 1 94 ? 12.509 11.543 -4.374 1.00 62.28 94 ASN A N 1
ATOM 759 C CA . ASN A 1 94 ? 11.352 12.109 -5.060 1.00 62.28 94 ASN A CA 1
ATOM 760 C C . ASN A 1 94 ? 10.251 12.386 -4.030 1.00 62.28 94 ASN A C 1
ATOM 762 O O . ASN A 1 94 ? 10.129 11.662 -3.043 1.00 62.28 94 ASN A O 1
ATOM 766 N N . VAL A 1 95 ? 9.455 13.426 -4.243 1.00 65.75 95 VAL A N 1
ATOM 767 C CA . VAL A 1 95 ? 8.389 13.846 -3.329 1.00 65.75 95 VAL A CA 1
ATOM 768 C C . VAL A 1 95 ? 7.049 13.593 -4.001 1.00 65.75 95 VAL A C 1
ATOM 770 O O . VAL A 1 95 ? 6.747 14.183 -5.032 1.00 65.75 95 VAL A O 1
ATOM 773 N N . LEU A 1 96 ? 6.252 12.688 -3.438 1.00 66.69 96 LEU A N 1
ATOM 774 C CA . LEU A 1 96 ? 4.874 12.455 -3.851 1.00 66.69 96 LEU A CA 1
ATOM 775 C C . LEU A 1 96 ? 3.976 1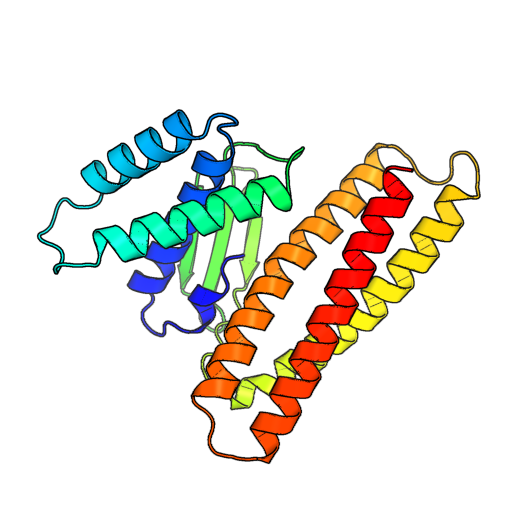3.487 -3.177 1.00 66.69 96 LEU A C 1
ATOM 777 O O . LEU A 1 96 ? 3.947 13.564 -1.951 1.00 66.69 96 LEU A O 1
ATOM 781 N N . ILE A 1 97 ? 3.197 14.205 -3.972 1.00 69.94 97 ILE A N 1
ATOM 782 C CA . ILE A 1 97 ? 2.166 15.132 -3.524 1.00 69.94 97 ILE A CA 1
ATOM 783 C C . ILE A 1 97 ? 0.821 14.530 -3.922 1.00 69.94 97 ILE A C 1
ATOM 785 O O . ILE A 1 97 ? 0.582 14.293 -5.100 1.00 69.94 97 ILE A O 1
ATOM 789 N N . ALA A 1 98 ? -0.058 14.235 -2.964 1.00 64.69 98 ALA A N 1
ATOM 790 C CA . ALA A 1 98 ? -1.362 13.633 -3.260 1.00 64.69 98 ALA A CA 1
ATOM 791 C C . ALA A 1 98 ? -2.487 14.271 -2.441 1.00 64.69 98 ALA A C 1
ATOM 793 O O . ALA A 1 98 ? -2.393 14.353 -1.215 1.00 64.69 98 ALA A O 1
ATOM 794 N N . GLY A 1 99 ? -3.577 14.681 -3.099 1.00 65.31 99 GLY A N 1
ATOM 795 C CA . GLY A 1 99 ? -4.769 15.193 -2.421 1.00 65.31 99 GLY A CA 1
ATOM 796 C C . GLY A 1 99 ? -5.541 16.268 -3.186 1.00 65.31 99 GLY A C 1
ATOM 797 O O . GLY A 1 99 ? -5.501 16.346 -4.407 1.00 65.31 99 GLY A O 1
ATOM 798 N N . ASN A 1 100 ? -6.301 17.066 -2.431 1.00 61.97 100 ASN A N 1
ATOM 799 C CA . ASN A 1 100 ? -7.207 18.116 -2.910 1.00 61.97 100 ASN A CA 1
ATOM 800 C C . ASN A 1 100 ? -6.593 19.493 -2.627 1.00 61.97 100 ASN A C 1
ATOM 802 O O . ASN A 1 100 ? -6.854 20.051 -1.559 1.00 61.97 100 ASN A O 1
ATOM 806 N N . GLY A 1 101 ? -5.771 20.027 -3.538 1.00 64.81 101 GLY A N 1
ATOM 807 C CA . GLY A 1 101 ? -5.183 21.370 -3.418 1.00 64.81 101 GLY A CA 1
ATOM 808 C C . GLY A 1 101 ? -4.613 21.661 -2.020 1.00 64.81 101 GLY A C 1
ATOM 809 O O . GLY A 1 101 ? -3.591 21.106 -1.635 1.00 64.81 101 GLY A O 1
ATOM 810 N N . ALA A 1 102 ? -5.316 22.479 -1.227 1.00 58.25 102 ALA A N 1
ATOM 811 C CA . ALA A 1 102 ? -4.929 22.878 0.134 1.00 58.25 102 ALA A CA 1
ATOM 812 C C . ALA A 1 102 ? -4.766 21.728 1.156 1.00 58.25 102 ALA A C 1
ATOM 814 O O . ALA A 1 102 ? -4.148 21.935 2.196 1.00 58.25 102 ALA A O 1
ATOM 815 N N . ASN A 1 103 ? -5.301 20.534 0.878 1.00 61.25 103 ASN A N 1
ATOM 816 C CA . ASN A 1 103 ? -5.160 19.341 1.725 1.00 61.25 103 ASN A CA 1
ATOM 817 C C . ASN A 1 103 ? -4.217 18.290 1.113 1.00 61.25 103 ASN A C 1
ATOM 819 O O . ASN A 1 103 ? -4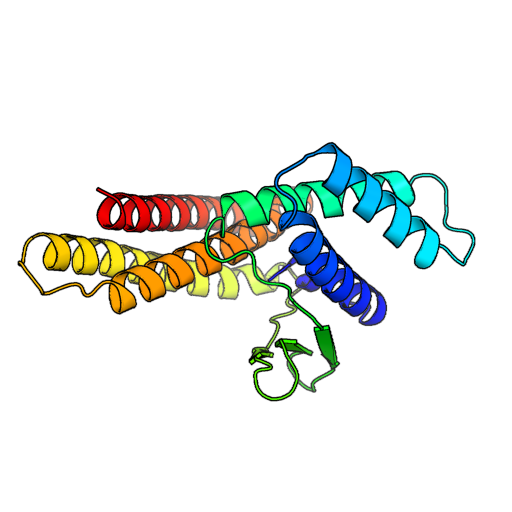.326 17.104 1.435 1.00 61.25 103 ASN A O 1
ATOM 823 N N . ALA A 1 104 ? -3.350 18.686 0.179 1.00 67.62 104 ALA A N 1
ATOM 824 C CA . ALA A 1 104 ? -2.360 17.786 -0.391 1.00 67.62 104 ALA A CA 1
ATOM 825 C C . ALA A 1 104 ? -1.355 17.330 0.677 1.00 67.62 104 ALA A C 1
ATOM 827 O O . ALA A 1 104 ? -0.878 18.116 1.495 1.00 67.62 104 ALA A O 1
ATOM 828 N N . ILE A 1 105 ? -1.054 16.035 0.674 1.00 66.38 105 ILE A N 1
ATOM 829 C CA . ILE A 1 105 ? -0.065 15.424 1.556 1.00 66.38 105 ILE A CA 1
ATOM 830 C C . ILE A 1 105 ? 1.210 15.222 0.751 1.00 66.38 105 ILE A C 1
ATOM 832 O O . ILE A 1 105 ? 1.181 14.568 -0.292 1.00 66.38 105 ILE A O 1
ATOM 836 N N . GLU A 1 106 ? 2.319 15.728 1.277 1.00 68.06 106 GLU A N 1
ATOM 837 C CA . GLU A 1 106 ? 3.653 15.488 0.737 1.00 68.06 106 GLU A CA 1
ATOM 838 C C . GLU A 1 106 ? 4.310 14.306 1.450 1.00 68.06 106 GLU A C 1
ATOM 840 O O . GLU A 1 106 ? 4.277 14.201 2.681 1.00 68.06 106 GLU A O 1
ATOM 845 N N . ARG A 1 107 ? 4.915 13.400 0.682 1.00 62.72 107 ARG A N 1
ATOM 846 C CA . ARG A 1 107 ? 5.710 12.290 1.209 1.00 62.72 107 ARG A CA 1
ATOM 847 C C . ARG A 1 107 ? 6.947 12.033 0.375 1.00 62.72 107 ARG A C 1
ATOM 849 O O . ARG A 1 107 ? 6.868 11.864 -0.837 1.00 62.72 107 ARG A O 1
ATOM 856 N N . GLU A 1 108 ? 8.075 11.893 1.055 1.00 57.62 108 GLU A N 1
ATOM 857 C CA . GLU A 1 108 ? 9.302 11.397 0.443 1.00 57.62 108 GLU A CA 1
ATOM 858 C C . GLU A 1 108 ? 9.131 9.937 0.003 1.00 57.62 108 GLU A C 1
ATOM 860 O O . GLU A 1 108 ? 8.652 9.077 0.750 1.00 57.62 108 GLU A O 1
ATOM 865 N N . VAL A 1 109 ? 9.535 9.661 -1.232 1.00 58.66 109 VAL A N 1
ATOM 866 C CA . VAL A 1 109 ? 9.498 8.344 -1.856 1.00 58.66 109 VAL A CA 1
ATOM 867 C C . VAL A 1 109 ? 10.910 7.777 -1.862 1.00 58.66 109 VAL A C 1
ATOM 869 O O . VAL A 1 109 ? 11.827 8.308 -2.487 1.00 58.66 109 VAL A O 1
ATOM 872 N N . VAL A 1 110 ? 11.082 6.666 -1.152 1.00 53.56 110 VAL A N 1
ATOM 873 C CA . VAL A 1 110 ? 12.373 5.992 -1.011 1.00 53.56 110 VAL A CA 1
ATOM 874 C C . VAL A 1 110 ? 12.637 5.090 -2.219 1.00 53.56 110 VAL A C 1
ATOM 876 O O . VAL A 1 110 ? 12.252 3.926 -2.222 1.00 53.56 110 VAL A O 1
ATOM 879 N N . THR A 1 111 ? 13.305 5.610 -3.246 1.00 52.16 111 THR A N 1
ATOM 880 C CA . THR A 1 111 ? 13.640 4.907 -4.499 1.00 52.16 111 THR A CA 1
ATOM 881 C C . THR A 1 111 ? 14.982 4.172 -4.402 1.00 52.16 111 THR A C 1
ATOM 883 O O . THR A 1 111 ? 15.968 4.609 -4.990 1.00 52.16 111 THR A O 1
ATOM 886 N N . PHE A 1 112 ? 15.075 3.085 -3.628 1.00 53.12 112 PHE A N 1
ATOM 887 C CA . PHE A 1 112 ? 16.272 2.227 -3.646 1.00 53.12 112 PHE A CA 1
ATOM 888 C C . PHE A 1 112 ? 16.054 1.033 -4.590 1.00 53.12 112 PHE A C 1
ATOM 890 O O . PHE A 1 112 ? 15.567 -0.002 -4.136 1.00 53.12 112 PHE A O 1
ATOM 897 N N . PRO A 1 113 ? 16.437 1.126 -5.878 1.00 52.25 113 PRO A N 1
ATOM 898 C CA . PRO A 1 113 ? 16.228 0.042 -6.839 1.00 52.25 113 PRO A CA 1
ATOM 899 C C . PRO A 1 113 ? 17.219 -1.118 -6.631 1.00 52.25 113 PRO A C 1
ATOM 901 O O . PRO A 1 113 ? 16.987 -2.239 -7.082 1.00 52.25 113 PRO A O 1
ATOM 904 N N . HIS A 1 114 ? 18.329 -0.876 -5.921 1.00 60.34 114 HIS A N 1
ATOM 905 C CA . HIS A 1 114 ? 19.420 -1.834 -5.769 1.00 60.34 114 HIS A CA 1
ATOM 906 C C . HIS A 1 114 ? 19.261 -2.727 -4.529 1.00 60.34 114 HIS A C 1
ATOM 908 O O . HIS A 1 114 ? 18.985 -2.245 -3.431 1.00 60.34 114 HIS A O 1
ATOM 914 N N . VAL A 1 115 ? 19.581 -4.019 -4.669 1.00 63.25 115 VAL A N 1
ATOM 915 C CA . VAL A 1 115 ? 19.512 -5.034 -3.594 1.00 63.25 115 VAL A CA 1
ATOM 916 C C . VAL A 1 115 ? 20.340 -4.684 -2.350 1.00 63.25 115 VAL A C 1
ATOM 918 O O . VAL A 1 115 ? 20.039 -5.137 -1.252 1.00 63.25 115 VAL A O 1
ATOM 921 N N . GLY A 1 116 ? 21.353 -3.821 -2.482 1.00 64.38 116 GLY A N 1
ATOM 922 C CA . GLY A 1 116 ? 22.096 -3.262 -1.342 1.00 64.38 116 GLY A CA 1
ATOM 923 C C . GLY A 1 116 ? 21.204 -2.491 -0.353 1.00 64.38 116 GLY A C 1
ATOM 924 O O . GLY A 1 116 ? 21.499 -2.443 0.839 1.00 64.38 116 GLY A O 1
ATOM 925 N N . GLY A 1 117 ? 20.065 -1.972 -0.822 1.00 65.00 117 GLY A N 1
ATOM 926 C CA . GLY A 1 117 ? 19.027 -1.350 -0.003 1.00 65.00 117 GLY A CA 1
ATOM 927 C C . GLY A 1 117 ? 18.267 -2.327 0.901 1.00 65.00 117 GLY A C 1
ATOM 928 O O . GLY A 1 117 ? 17.615 -1.886 1.848 1.00 65.00 117 GLY A O 1
ATOM 929 N N . VAL A 1 118 ? 18.378 -3.647 0.688 1.00 73.25 118 VAL A N 1
ATOM 930 C CA . VAL A 1 118 ? 17.625 -4.648 1.464 1.00 73.25 118 VAL A CA 1
ATOM 931 C C . VAL A 1 118 ? 17.929 -4.581 2.958 1.00 73.25 118 VAL A C 1
ATOM 933 O O . VAL A 1 118 ? 17.040 -4.803 3.769 1.00 73.25 118 VAL A O 1
ATOM 936 N N . LEU A 1 119 ? 19.155 -4.222 3.351 1.00 73.00 119 LEU A N 1
ATOM 937 C CA . LEU A 1 119 ? 19.517 -4.100 4.766 1.00 73.00 119 LEU A CA 1
ATOM 938 C C . LEU A 1 119 ? 18.793 -2.924 5.437 1.00 73.00 119 LEU A C 1
ATOM 940 O O . LEU A 1 119 ? 18.356 -3.035 6.584 1.00 73.00 119 LEU A O 1
ATOM 944 N N . HIS A 1 120 ? 18.613 -1.819 4.710 1.00 69.44 120 HIS A N 1
ATOM 945 C CA . HIS A 1 120 ? 17.829 -0.678 5.181 1.00 69.44 120 HIS A CA 1
ATOM 946 C C . HIS A 1 120 ? 16.347 -1.038 5.281 1.00 69.44 120 HIS A C 1
ATOM 948 O O . HIS A 1 120 ? 15.711 -0.735 6.291 1.00 69.44 120 HIS A O 1
ATOM 954 N N . LEU A 1 121 ? 15.827 -1.752 4.278 1.00 73.31 121 LEU A N 1
ATOM 955 C CA . LEU A 1 121 ? 14.452 -2.234 4.286 1.00 73.31 121 LEU A CA 1
ATOM 956 C C . LEU A 1 121 ? 14.196 -3.202 5.448 1.00 73.31 121 LEU A C 1
ATOM 958 O O . LEU A 1 121 ? 13.205 -3.057 6.150 1.00 73.31 121 LEU A O 1
ATOM 962 N N . VAL A 1 122 ? 15.097 -4.151 5.707 1.00 78.50 122 VAL A N 1
ATOM 963 C CA . VAL A 1 122 ? 14.978 -5.098 6.829 1.00 78.50 122 VAL A CA 1
ATOM 964 C C . VAL A 1 122 ? 14.913 -4.366 8.164 1.00 78.50 122 VAL A C 1
ATOM 966 O O . VAL A 1 122 ? 14.076 -4.695 9.003 1.00 78.50 122 VAL A O 1
ATOM 969 N N . LYS A 1 123 ? 15.757 -3.347 8.358 1.00 74.44 123 LYS A N 1
ATOM 970 C CA . LYS A 1 123 ? 15.725 -2.531 9.575 1.00 74.44 123 LYS A CA 1
ATOM 971 C C . LYS A 1 123 ? 14.377 -1.825 9.732 1.00 74.44 123 LYS A C 1
ATOM 973 O O . LYS A 1 123 ? 13.790 -1.892 10.808 1.00 74.44 123 LYS A O 1
ATOM 978 N N . LEU A 1 124 ? 13.880 -1.201 8.663 1.00 76.44 124 LEU A N 1
ATOM 979 C CA . LEU A 1 124 ? 12.568 -0.552 8.652 1.00 76.44 124 LEU A CA 1
ATOM 980 C C . LEU A 1 124 ? 11.449 -1.548 8.985 1.00 76.44 124 LEU A C 1
ATOM 982 O O . LEU A 1 124 ? 10.631 -1.279 9.859 1.00 76.44 124 LEU A O 1
ATOM 986 N N . LEU A 1 125 ? 11.444 -2.716 8.339 1.00 81.62 125 LEU A N 1
ATOM 987 C CA . LEU A 1 125 ? 10.449 -3.762 8.557 1.00 81.62 125 LEU A CA 1
ATOM 988 C C . LEU A 1 125 ? 10.465 -4.271 10.001 1.00 81.62 125 LEU A C 1
ATOM 990 O O . LEU A 1 125 ? 9.405 -4.427 10.594 1.00 81.62 125 LEU A O 1
ATOM 994 N N . HIS A 1 126 ? 11.634 -4.470 10.612 1.00 84.19 126 HIS A N 1
ATOM 995 C CA . HIS A 1 126 ? 11.698 -4.855 12.023 1.00 84.19 126 HIS A CA 1
ATOM 996 C C . HIS A 1 126 ? 11.185 -3.763 12.967 1.00 84.19 126 HIS A C 1
ATOM 998 O O . HIS A 1 126 ? 10.520 -4.083 13.950 1.00 84.19 126 HIS A O 1
ATOM 1004 N N . THR A 1 127 ? 11.433 -2.484 12.674 1.00 77.12 127 THR A N 1
ATOM 1005 C CA . THR A 1 127 ? 10.823 -1.385 13.438 1.00 77.12 127 THR A CA 1
ATOM 1006 C C . THR A 1 127 ? 9.299 -1.421 13.313 1.00 77.12 127 THR A C 1
ATOM 1008 O O . THR A 1 127 ? 8.610 -1.480 14.327 1.00 77.12 127 THR A O 1
ATOM 1011 N N . MET A 1 128 ? 8.772 -1.519 12.088 1.00 82.12 128 MET A N 1
ATOM 1012 C CA . MET A 1 128 ? 7.328 -1.639 11.838 1.00 82.12 128 MET A CA 1
ATOM 1013 C C . MET A 1 128 ? 6.712 -2.867 12.521 1.00 82.12 128 MET A C 1
ATOM 1015 O O . MET A 1 128 ? 5.562 -2.833 12.955 1.00 82.12 128 MET A O 1
ATOM 1019 N N . GLU A 1 129 ? 7.467 -3.962 12.601 1.00 90.56 129 GLU A N 1
ATOM 1020 C CA . GLU A 1 129 ? 7.079 -5.196 13.273 1.00 90.56 129 GLU A CA 1
ATOM 1021 C C . GLU A 1 129 ? 6.857 -4.994 14.772 1.00 90.56 129 GLU A C 1
ATOM 1023 O O . GLU A 1 129 ? 5.830 -5.436 15.303 1.00 90.56 129 GLU A O 1
ATOM 1028 N N . VAL A 1 130 ? 7.806 -4.332 15.432 1.00 89.50 130 VAL A N 1
ATOM 1029 C CA . VAL A 1 130 ? 7.735 -3.999 16.857 1.00 89.50 130 VAL A CA 1
ATOM 1030 C C . VAL A 1 130 ? 6.617 -2.992 17.117 1.00 89.50 130 VAL A C 1
ATOM 1032 O O . VAL A 1 130 ? 5.800 -3.214 18.011 1.00 89.50 130 VAL A O 1
ATOM 1035 N N . ASP A 1 131 ? 6.515 -1.942 16.302 1.00 85.81 131 ASP A N 1
ATOM 1036 C CA . ASP A 1 131 ? 5.478 -0.913 16.434 1.00 85.81 131 ASP A CA 1
ATOM 1037 C C . ASP A 1 131 ? 4.074 -1.508 16.316 1.00 85.81 131 ASP A C 1
ATOM 1039 O O . ASP A 1 131 ? 3.204 -1.246 17.147 1.00 85.81 131 ASP A O 1
ATOM 1043 N N . MET A 1 132 ? 3.862 -2.391 15.338 1.00 89.31 132 MET A N 1
ATOM 1044 C CA . MET A 1 132 ? 2.568 -3.040 15.151 1.00 89.31 132 MET A CA 1
ATOM 1045 C C . MET A 1 132 ? 2.231 -4.011 16.295 1.00 89.31 132 MET A C 1
ATOM 1047 O O . MET A 1 132 ? 1.070 -4.128 16.679 1.00 89.31 132 MET A O 1
ATOM 1051 N N . GLN A 1 133 ? 3.224 -4.685 16.888 1.00 93.00 133 GLN A N 1
ATOM 1052 C CA . GLN A 1 133 ? 3.007 -5.503 18.090 1.00 93.00 133 GLN A CA 1
ATOM 1053 C C . GLN A 1 133 ? 2.557 -4.640 19.277 1.00 93.00 133 GLN A C 1
ATOM 1055 O O . GLN A 1 133 ? 1.594 -4.988 19.964 1.00 93.00 133 GLN A O 1
ATOM 1060 N N . MET A 1 134 ? 3.212 -3.497 19.496 1.00 91.00 134 MET A N 1
ATOM 1061 C CA . MET A 1 134 ? 2.806 -2.552 20.539 1.00 91.00 134 MET A CA 1
ATOM 1062 C C . MET A 1 134 ? 1.388 -2.020 20.294 1.00 91.00 134 MET A C 1
ATOM 1064 O O . MET A 1 134 ? 0.616 -1.860 21.241 1.00 91.00 134 MET A O 1
ATOM 1068 N N . GLU A 1 135 ? 1.021 -1.794 19.033 1.00 90.56 135 GLU A N 1
ATOM 1069 C CA . GLU A 1 135 ? -0.305 -1.314 18.651 1.00 90.56 135 GLU A CA 1
ATOM 1070 C C . GLU A 1 135 ? -1.410 -2.342 18.946 1.00 90.56 135 GLU A C 1
ATOM 1072 O O . GLU A 1 135 ? -2.427 -1.985 19.547 1.00 90.56 135 GLU A O 1
ATOM 1077 N N . VAL A 1 136 ? -1.190 -3.629 18.638 1.00 92.88 136 VAL A N 1
ATOM 1078 C CA . VAL A 1 136 ? -2.100 -4.729 19.027 1.00 92.88 136 VAL A CA 1
ATOM 1079 C C . VAL A 1 136 ? -2.355 -4.714 20.534 1.00 92.88 136 VAL A C 1
ATOM 1081 O O . VAL A 1 136 ? -3.505 -4.733 20.985 1.00 92.88 136 VAL A O 1
ATOM 1084 N N . GLU A 1 137 ? -1.295 -4.624 21.339 1.00 92.88 137 GLU A N 1
ATOM 1085 C CA . GLU A 1 137 ? -1.414 -4.602 22.797 1.00 92.88 137 GLU A CA 1
ATOM 1086 C C . GLU A 1 137 ? -2.148 -3.358 23.303 1.00 92.88 137 GLU A C 1
ATOM 1088 O O . GLU A 1 137 ? -2.979 -3.450 24.216 1.00 92.88 137 GLU A O 1
ATOM 1093 N N . ARG A 1 138 ? -1.855 -2.194 22.715 1.00 91.69 138 ARG A N 1
ATOM 1094 C CA . ARG A 1 138 ? -2.472 -0.910 23.057 1.00 91.69 138 ARG A CA 1
ATOM 1095 C C . ARG A 1 138 ? -3.972 -0.936 22.788 1.00 91.69 138 ARG A C 1
ATOM 1097 O O . ARG A 1 138 ? -4.755 -0.630 23.691 1.00 91.69 138 ARG A O 1
ATOM 1104 N N . VAL A 1 139 ? -4.379 -1.361 21.594 1.00 90.38 139 VAL A N 1
ATOM 1105 C CA . VAL A 1 139 ? -5.789 -1.449 21.187 1.00 90.38 139 VAL A CA 1
ATOM 1106 C C . VAL A 1 139 ? -6.521 -2.518 21.996 1.00 90.38 139 VAL A C 1
ATOM 1108 O O . VAL A 1 139 ? -7.607 -2.260 22.520 1.00 90.38 139 VAL A O 1
ATOM 1111 N N . GLY A 1 140 ? -5.901 -3.681 22.215 1.00 90.50 140 GLY A N 1
ATOM 1112 C CA . GLY A 1 140 ? -6.457 -4.743 23.056 1.00 90.50 140 GLY A CA 1
ATOM 1113 C C . GLY A 1 140 ? -6.643 -4.334 24.524 1.00 90.50 140 GLY A C 1
ATOM 1114 O O . GLY A 1 140 ? -7.584 -4.779 25.189 1.00 90.50 140 GLY A O 1
ATOM 1115 N N . LYS A 1 141 ? -5.777 -3.473 25.074 1.00 89.31 141 LYS A N 1
ATOM 1116 C CA . LYS A 1 141 ? -5.967 -2.870 26.409 1.00 89.31 141 LYS A CA 1
ATOM 1117 C C . LYS A 1 141 ? -7.077 -1.817 26.394 1.00 89.31 141 LYS A C 1
ATOM 1119 O O . LYS A 1 141 ? -7.929 -1.837 27.281 1.00 89.31 141 LYS A O 1
ATOM 1124 N N . ALA A 1 142 ? -7.104 -0.941 25.390 1.00 86.94 142 ALA A N 1
ATOM 1125 C CA . ALA A 1 142 ? -8.104 0.119 25.275 1.00 86.94 142 ALA A CA 1
ATOM 1126 C C . ALA A 1 142 ? -9.528 -0.441 25.131 1.00 86.94 142 ALA A C 1
ATOM 1128 O O . ALA A 1 142 ? -10.429 0.015 25.827 1.00 86.94 142 ALA A O 1
ATOM 1129 N N . LYS A 1 143 ? -9.729 -1.491 24.325 1.00 82.50 143 LYS A N 1
ATOM 1130 C CA . LYS A 1 143 ? -11.045 -2.129 24.136 1.00 82.50 143 LYS A CA 1
ATOM 1131 C C . LYS A 1 143 ? -11.623 -2.707 25.437 1.00 82.50 143 LYS A C 1
ATOM 1133 O O . LYS A 1 143 ? -12.834 -2.697 25.632 1.00 82.50 143 LYS A O 1
ATOM 1138 N N . ARG A 1 144 ? -10.766 -3.165 26.360 1.00 84.94 144 ARG A N 1
ATOM 1139 C CA . ARG A 1 144 ? -11.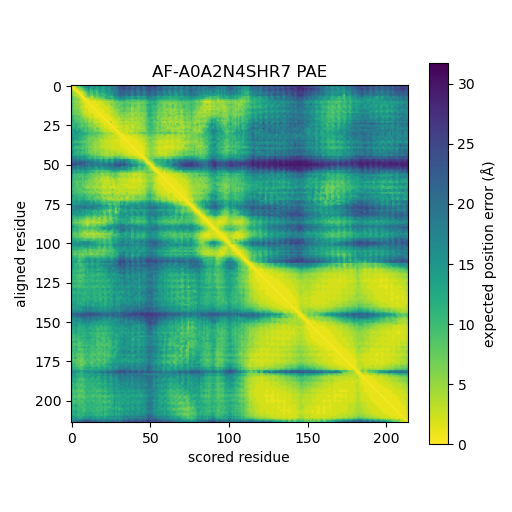177 -3.690 27.678 1.00 84.94 144 ARG A CA 1
ATOM 1140 C C . ARG A 1 144 ? -11.606 -2.601 28.666 1.00 84.94 144 ARG A C 1
ATOM 1142 O O . ARG A 1 144 ? -12.280 -2.908 29.645 1.00 84.94 144 ARG A O 1
ATOM 1149 N N . LYS A 1 145 ? -11.233 -1.339 28.434 1.00 85.88 145 LYS A N 1
ATOM 1150 C CA . LYS A 1 145 ? -11.571 -0.210 29.305 1.00 85.88 145 LYS A CA 1
ATOM 1151 C C . LYS A 1 145 ? -12.659 0.642 28.651 1.00 85.88 145 LYS A C 1
ATOM 1153 O O . LYS A 1 145 ? -12.433 1.291 27.634 1.00 85.88 145 LYS A O 1
ATOM 1158 N N . ARG A 1 146 ? -13.849 0.671 29.257 1.00 71.44 146 ARG A N 1
ATOM 1159 C CA . ARG A 1 146 ? -15.002 1.421 28.732 1.00 71.44 146 ARG A CA 1
ATOM 1160 C C . ARG A 1 146 ? -14.636 2.900 28.527 1.00 71.44 146 ARG A C 1
ATOM 1162 O O . ARG A 1 146 ? -14.145 3.543 29.451 1.00 71.44 146 ARG A O 1
ATOM 1169 N N . GLY A 1 147 ? -14.854 3.414 27.316 1.00 72.19 147 GLY A N 1
ATOM 1170 C CA . GLY A 1 147 ? -14.581 4.809 26.947 1.00 72.19 147 GLY A CA 1
ATOM 1171 C C . GLY A 1 147 ? -13.112 5.161 26.671 1.00 72.19 147 GLY A C 1
ATOM 1172 O O . GLY A 1 147 ? -12.829 6.318 26.387 1.00 72.19 147 GLY A O 1
ATOM 1173 N N . ALA A 1 148 ? -12.171 4.209 26.734 1.00 79.56 148 ALA A N 1
ATOM 1174 C CA . ALA A 1 148 ? -10.758 4.487 26.448 1.00 79.56 148 ALA A CA 1
ATOM 1175 C C . ALA A 1 148 ? -10.439 4.596 24.946 1.00 79.56 148 ALA A C 1
ATOM 1177 O O . ALA A 1 148 ? -9.410 5.161 24.583 1.00 79.56 148 ALA A O 1
ATOM 1178 N N . LEU A 1 149 ? -11.307 4.060 24.086 1.00 83.50 149 LEU A N 1
ATOM 1179 C CA . LEU A 1 149 ? -11.201 4.167 22.637 1.00 83.50 149 LEU A CA 1
ATOM 1180 C C . LEU A 1 149 ? -12.423 4.920 22.109 1.00 83.50 149 LEU A C 1
ATOM 1182 O O . LEU A 1 149 ? -13.546 4.435 22.229 1.00 83.50 149 LEU A O 1
ATOM 1186 N N . THR A 1 150 ? -12.196 6.113 21.567 1.00 84.62 150 THR A N 1
ATOM 1187 C CA . THR A 1 150 ? -13.232 6.897 20.886 1.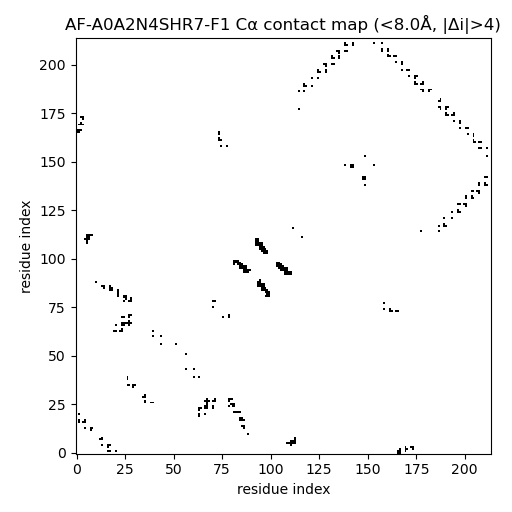00 84.62 150 THR A CA 1
ATOM 1188 C C . THR A 1 150 ? -13.413 6.396 19.456 1.00 84.62 150 THR A C 1
ATOM 1190 O O . THR A 1 150 ? -12.476 5.849 18.873 1.00 84.62 150 THR A O 1
ATOM 1193 N N . ASP A 1 151 ? -14.576 6.643 18.853 1.00 79.88 151 ASP A N 1
ATOM 1194 C CA . ASP A 1 151 ? -14.839 6.270 17.454 1.00 79.88 151 ASP A CA 1
ATOM 1195 C C . ASP A 1 151 ? -13.857 6.947 16.483 1.00 79.88 151 ASP A C 1
ATOM 1197 O O . ASP A 1 151 ? -13.384 6.336 15.522 1.00 79.88 151 ASP A O 1
ATOM 1201 N N . VAL A 1 152 ? -13.466 8.192 16.784 1.00 80.81 152 VAL A N 1
ATOM 1202 C CA . VAL A 1 152 ? -12.435 8.927 16.034 1.00 80.81 152 VAL A CA 1
ATOM 1203 C C . VAL A 1 152 ? -11.077 8.231 16.150 1.00 80.81 152 VAL A C 1
ATOM 1205 O O . VAL A 1 152 ? -10.416 8.005 15.138 1.00 80.81 152 VAL A O 1
ATOM 1208 N N . GLY A 1 153 ? -10.673 7.843 17.364 1.00 81.44 153 GLY A N 1
ATOM 1209 C CA . GLY A 1 153 ? -9.414 7.132 17.591 1.00 81.44 153 GLY A CA 1
ATOM 1210 C C . GLY A 1 153 ? -9.396 5.756 16.925 1.00 81.44 153 GLY A C 1
ATOM 1211 O O . GLY A 1 153 ? -8.413 5.399 16.283 1.00 81.44 153 GLY A O 1
ATOM 1212 N N . ALA A 1 154 ? -10.501 5.011 17.004 1.00 83.00 154 ALA A N 1
ATOM 1213 C CA . ALA A 1 154 ? -10.663 3.733 16.315 1.00 83.00 154 ALA A CA 1
ATOM 1214 C C . ALA A 1 154 ? -10.520 3.892 14.793 1.00 83.00 154 ALA A C 1
ATOM 1216 O O . ALA A 1 154 ? -9.796 3.130 14.156 1.00 83.00 154 ALA A O 1
ATOM 1217 N N . THR A 1 155 ? -11.147 4.923 14.223 1.00 77.69 155 THR A N 1
ATOM 1218 C CA . THR A 1 155 ? -11.065 5.222 12.787 1.00 77.69 155 THR A CA 1
ATOM 1219 C C . THR A 1 155 ? -9.639 5.579 12.366 1.00 77.69 155 THR A C 1
ATOM 1221 O O . THR A 1 155 ? -9.141 5.053 11.375 1.00 77.69 155 THR A O 1
ATOM 1224 N N . GLN A 1 156 ? -8.936 6.419 13.130 1.00 76.94 156 GLN A N 1
ATOM 1225 C CA . GLN A 1 156 ? -7.544 6.780 12.832 1.00 76.94 156 GLN A CA 1
ATOM 1226 C C . GLN A 1 156 ? -6.608 5.565 12.857 1.00 76.94 156 GLN A C 1
ATOM 1228 O O . GLN A 1 156 ? -5.778 5.412 11.960 1.00 76.94 156 GLN A O 1
ATOM 1233 N N . ILE A 1 157 ? -6.767 4.679 13.843 1.00 82.00 157 ILE A N 1
ATOM 1234 C CA . ILE A 1 157 ? -5.971 3.450 13.954 1.00 82.00 157 ILE A CA 1
ATOM 1235 C C . ILE A 1 157 ? -6.277 2.503 12.794 1.00 82.00 157 ILE A C 1
ATOM 1237 O O . ILE A 1 157 ? -5.353 1.957 12.189 1.00 82.00 157 ILE A O 1
ATOM 1241 N N . ALA A 1 158 ? -7.556 2.341 12.441 1.00 79.06 158 ALA A N 1
ATOM 1242 C CA . ALA A 1 158 ? -7.947 1.542 11.289 1.00 79.06 158 ALA A CA 1
ATOM 1243 C C . ALA A 1 158 ? -7.300 2.070 10.003 1.00 79.06 158 ALA A C 1
ATOM 1245 O O . ALA A 1 158 ? -6.686 1.308 9.260 1.00 79.06 158 ALA A O 1
ATOM 1246 N N . ASN A 1 159 ? -7.345 3.385 9.786 1.00 70.81 159 ASN A N 1
ATOM 1247 C CA . ASN A 1 159 ? -6.739 4.027 8.622 1.00 70.81 159 ASN A CA 1
ATOM 1248 C C . ASN A 1 159 ? -5.221 3.802 8.568 1.00 70.81 159 ASN A C 1
ATOM 1250 O O . ASN A 1 159 ? -4.692 3.474 7.506 1.00 70.81 159 ASN A O 1
ATOM 1254 N N . ALA A 1 160 ? -4.530 3.919 9.706 1.00 72.25 160 ALA A N 1
ATOM 1255 C CA . ALA A 1 160 ? -3.096 3.653 9.802 1.00 72.25 160 ALA A CA 1
ATOM 1256 C C . ALA A 1 160 ? -2.760 2.186 9.479 1.00 72.25 160 ALA A C 1
ATOM 1258 O O . ALA A 1 160 ? -1.853 1.924 8.690 1.00 72.25 160 ALA A O 1
ATOM 1259 N N . CYS A 1 161 ? -3.533 1.230 10.006 1.00 77.94 161 CYS A N 1
ATOM 1260 C CA . CYS A 1 161 ? -3.360 -0.193 9.704 1.00 77.94 161 CYS A CA 1
ATOM 1261 C C . CYS A 1 161 ? -3.565 -0.484 8.214 1.00 77.94 161 CYS A C 1
ATOM 1263 O O . CYS A 1 161 ? -2.804 -1.242 7.613 1.00 77.94 161 CYS A O 1
ATOM 1265 N N . CYS A 1 162 ? -4.567 0.133 7.593 1.00 72.12 162 CYS A N 1
ATOM 1266 C CA . CYS A 1 162 ? -4.842 -0.037 6.173 1.00 72.12 162 CYS A CA 1
ATOM 1267 C C . CYS A 1 162 ? -3.749 0.576 5.286 1.00 72.12 162 CYS A C 1
ATOM 1269 O O . CYS A 1 162 ? -3.306 -0.067 4.332 1.00 72.12 162 CYS A O 1
ATOM 1271 N N . ALA A 1 163 ? -3.251 1.766 5.639 1.00 68.06 163 ALA A N 1
ATOM 1272 C CA . ALA A 1 163 ? -2.104 2.390 4.978 1.00 68.06 163 ALA A CA 1
ATOM 1273 C C . ALA A 1 163 ? -0.857 1.500 5.065 1.00 68.06 163 ALA A C 1
ATOM 1275 O O . ALA A 1 163 ? -0.230 1.206 4.049 1.00 68.06 163 ALA A O 1
ATOM 1276 N N . GLN A 1 164 ? -0.563 0.976 6.254 1.00 72.50 164 GLN A N 1
ATOM 1277 C CA . GLN A 1 164 ? 0.567 0.080 6.461 1.00 72.50 164 GLN A CA 1
ATOM 1278 C C . GLN A 1 164 ? 0.431 -1.221 5.661 1.00 72.50 164 GLN A C 1
ATOM 1280 O O . GLN A 1 164 ? 1.394 -1.655 5.036 1.00 72.50 164 GLN A O 1
ATOM 1285 N N . ARG A 1 165 ? -0.764 -1.822 5.599 1.00 82.56 165 ARG A N 1
ATOM 1286 C CA . ARG A 1 165 ? -1.018 -3.006 4.756 1.00 82.56 165 ARG A CA 1
ATOM 1287 C C . ARG A 1 165 ? -0.783 -2.728 3.266 1.00 82.56 165 ARG A C 1
ATOM 1289 O O . ARG A 1 165 ? -0.279 -3.609 2.570 1.00 82.56 165 ARG A O 1
ATOM 1296 N N . ALA A 1 166 ? -1.103 -1.527 2.780 1.00 70.12 166 ALA A N 1
ATOM 1297 C CA . ALA A 1 166 ? -0.807 -1.130 1.402 1.00 70.12 166 ALA A CA 1
ATOM 1298 C C . ALA A 1 166 ? 0.708 -1.076 1.141 1.00 70.12 166 ALA A C 1
ATOM 1300 O O . ALA A 1 166 ? 1.194 -1.620 0.146 1.00 70.12 166 ALA A O 1
ATOM 1301 N N . ASP A 1 167 ? 1.464 -0.470 2.057 1.00 68.06 167 ASP A N 1
ATOM 1302 C CA . ASP A 1 167 ? 2.918 -0.357 1.927 1.00 68.06 167 ASP A CA 1
ATOM 1303 C C . ASP A 1 167 ? 3.603 -1.736 2.026 1.00 68.06 167 ASP A C 1
ATOM 1305 O O . ASP A 1 167 ? 4.495 -2.050 1.238 1.00 68.06 167 ASP A O 1
ATOM 1309 N N . LEU A 1 168 ? 3.124 -2.628 2.899 1.00 77.44 168 LEU A N 1
ATOM 1310 C CA . LEU A 1 168 ? 3.657 -3.990 3.055 1.00 77.44 168 LEU A CA 1
ATOM 1311 C C . LEU A 1 168 ? 3.542 -4.856 1.804 1.00 77.44 168 LEU A C 1
ATOM 1313 O O . LEU A 1 168 ? 4.491 -5.569 1.478 1.00 77.44 168 LEU A O 1
ATOM 1317 N N . ARG A 1 169 ? 2.423 -4.783 1.067 1.00 76.69 169 ARG A N 1
ATOM 1318 C CA . ARG A 1 169 ? 2.266 -5.531 -0.201 1.00 76.69 169 ARG A CA 1
ATOM 1319 C C . ARG A 1 169 ? 3.343 -5.206 -1.214 1.00 76.69 169 ARG A C 1
ATOM 1321 O O . ARG A 1 169 ? 3.623 -5.963 -2.135 1.00 76.69 169 ARG A O 1
ATOM 1328 N N . SER A 1 170 ? 3.938 -4.057 -1.040 1.00 69.62 170 SER A N 1
ATOM 1329 C CA . SER A 1 170 ? 4.836 -3.508 -2.003 1.00 69.62 170 SER A CA 1
ATOM 1330 C C . SER A 1 170 ? 6.285 -3.759 -1.656 1.00 69.62 170 SER A C 1
ATOM 1332 O O . SER A 1 170 ? 7.075 -4.097 -2.532 1.00 69.62 170 SER A O 1
ATOM 1334 N N . TYR A 1 171 ? 6.605 -3.698 -0.363 1.00 74.31 171 TYR A N 1
ATOM 1335 C CA . TYR A 1 171 ? 7.813 -4.321 0.155 1.00 74.31 171 TYR A CA 1
ATOM 1336 C C . TYR A 1 171 ? 7.837 -5.816 -0.178 1.00 74.31 171 TYR A C 1
ATOM 1338 O O . TYR A 1 171 ? 8.884 -6.326 -0.552 1.00 74.31 171 TYR A O 1
ATOM 1346 N N . ARG A 1 172 ? 6.687 -6.505 -0.145 1.00 85.38 172 ARG A N 1
ATOM 1347 C CA . ARG A 1 172 ? 6.575 -7.896 -0.602 1.00 85.38 172 ARG A CA 1
ATOM 1348 C C . ARG A 1 172 ? 6.980 -8.055 -2.068 1.00 85.38 172 ARG A C 1
ATOM 1350 O O . ARG A 1 172 ? 7.937 -8.773 -2.322 1.00 85.38 172 ARG A O 1
ATOM 1357 N N . LYS A 1 173 ? 6.334 -7.338 -2.998 1.00 76.69 173 LYS A N 1
ATOM 1358 C CA . LYS A 1 173 ? 6.675 -7.396 -4.436 1.00 76.69 173 LYS A CA 1
ATOM 1359 C C . LYS A 1 173 ? 8.159 -7.100 -4.695 1.00 76.69 173 LYS A C 1
ATOM 1361 O O . LYS A 1 173 ? 8.794 -7.784 -5.486 1.00 76.69 173 LYS A O 1
ATOM 1366 N N . MET A 1 174 ? 8.724 -6.113 -3.994 1.00 72.50 174 MET A N 1
ATOM 1367 C CA . MET A 1 174 ? 10.157 -5.791 -4.035 1.00 72.50 174 MET A CA 1
ATOM 1368 C C . MET A 1 174 ? 11.036 -6.968 -3.615 1.00 72.50 174 MET A C 1
ATOM 1370 O O . MET A 1 174 ? 11.985 -7.322 -4.307 1.00 72.50 174 MET A O 1
ATOM 1374 N N . LEU A 1 175 ? 10.731 -7.556 -2.462 1.00 80.38 175 LEU A N 1
ATOM 1375 C CA . LEU A 1 175 ? 11.500 -8.657 -1.902 1.00 80.38 175 LEU A CA 1
ATOM 1376 C C . LEU A 1 175 ? 11.369 -9.928 -2.749 1.00 80.38 175 LEU A C 1
ATOM 1378 O O . LEU A 1 175 ? 12.366 -10.622 -2.919 1.00 80.38 175 LEU A O 1
ATOM 1382 N N . GLU A 1 176 ? 10.184 -10.205 -3.299 1.00 85.12 176 GLU A N 1
ATOM 1383 C CA . GLU A 1 176 ? 9.931 -11.301 -4.245 1.00 85.12 176 GLU A CA 1
ATOM 1384 C C . GLU A 1 176 ? 10.741 -11.108 -5.529 1.00 85.12 176 GLU A C 1
ATOM 1386 O O . GLU A 1 176 ? 11.494 -11.998 -5.915 1.00 85.12 176 GLU A O 1
ATOM 1391 N N . HIS A 1 177 ? 10.695 -9.916 -6.131 1.00 78.56 177 HIS A N 1
ATOM 1392 C CA . HIS A 1 177 ? 11.486 -9.614 -7.322 1.00 78.56 177 HIS A CA 1
ATOM 1393 C C . HIS A 1 177 ? 12.992 -9.750 -7.062 1.00 78.56 177 HIS A C 1
ATOM 1395 O O . HIS A 1 177 ? 13.706 -10.398 -7.825 1.00 78.56 177 HIS A O 1
ATOM 1401 N N . TRP A 1 178 ? 13.490 -9.200 -5.949 1.00 79.06 178 TRP A N 1
ATOM 1402 C CA . TRP A 1 178 ? 14.888 -9.377 -5.553 1.00 79.06 178 TRP A CA 1
ATOM 1403 C C . TRP A 1 178 ? 15.242 -10.837 -5.289 1.00 79.06 178 TRP A C 1
ATOM 1405 O O . TRP A 1 178 ? 16.369 -11.234 -5.562 1.00 79.06 178 TRP A O 1
ATOM 1415 N N . GLN A 1 179 ? 14.315 -11.648 -4.785 1.00 81.00 179 GLN A N 1
ATOM 1416 C CA . GLN A 1 179 ? 14.538 -13.077 -4.600 1.00 81.00 179 GLN A CA 1
ATOM 1417 C C . GLN A 1 179 ? 14.671 -13.814 -5.943 1.00 81.00 179 GLN A C 1
ATOM 1419 O O . GLN A 1 179 ? 15.471 -14.745 -6.031 1.00 81.00 179 GLN A O 1
ATOM 1424 N N . GLU A 1 180 ? 13.936 -13.391 -6.973 1.00 80.75 180 GLU A N 1
ATOM 1425 C CA . GLU A 1 180 ? 13.979 -13.975 -8.321 1.00 80.75 180 GLU A CA 1
ATOM 1426 C C . GLU A 1 180 ? 15.265 -13.631 -9.080 1.00 80.75 180 GLU A C 1
ATOM 1428 O O . GLU A 1 180 ? 15.852 -14.500 -9.724 1.00 80.75 180 GLU A O 1
ATOM 1433 N N . ILE A 1 181 ? 15.723 -12.377 -9.004 1.00 75.94 181 ILE A N 1
ATOM 1434 C CA . ILE A 1 181 ? 16.881 -11.911 -9.787 1.00 75.94 181 ILE A CA 1
ATOM 1435 C C . ILE A 1 181 ? 18.231 -12.148 -9.094 1.00 75.94 181 ILE A C 1
ATOM 1437 O O . ILE A 1 181 ? 19.281 -11.988 -9.716 1.00 75.94 181 ILE A O 1
ATOM 1441 N N . GLN A 1 182 ? 18.239 -12.487 -7.801 1.00 71.75 182 GLN A N 1
ATOM 1442 C CA . GLN A 1 182 ? 19.466 -12.536 -7.009 1.00 71.75 182 GLN A CA 1
ATOM 1443 C C . GLN A 1 182 ? 20.116 -13.922 -6.989 1.00 71.75 182 GLN A C 1
ATOM 1445 O O . GLN A 1 182 ? 19.516 -14.910 -6.567 1.00 71.75 182 GLN A O 1
ATOM 1450 N N . MET A 1 183 ? 21.407 -13.970 -7.325 1.00 61.12 183 MET A N 1
ATOM 1451 C CA . MET A 1 183 ? 22.200 -15.207 -7.317 1.00 61.12 183 MET A CA 1
ATOM 1452 C C . MET A 1 183 ? 22.977 -15.430 -6.012 1.00 61.12 183 MET A C 1
ATOM 1454 O O . MET A 1 183 ? 23.324 -16.560 -5.679 1.00 61.12 183 MET A O 1
ATOM 1458 N N . ALA A 1 184 ? 23.261 -14.368 -5.253 1.00 81.75 184 ALA A N 1
ATOM 1459 C CA . ALA A 1 184 ? 24.045 -14.468 -4.024 1.00 81.75 184 ALA A CA 1
ATOM 1460 C C . ALA A 1 184 ? 23.215 -14.993 -2.834 1.00 81.75 184 ALA A C 1
ATOM 1462 O O . ALA A 1 184 ? 22.247 -14.365 -2.397 1.00 81.75 184 ALA A O 1
ATOM 1463 N N . GLU A 1 185 ? 23.664 -16.105 -2.245 1.00 84.81 185 GLU A N 1
ATOM 1464 C CA . GLU A 1 185 ? 22.965 -16.833 -1.173 1.00 84.81 185 GLU A CA 1
ATOM 1465 C C . GLU A 1 185 ? 22.669 -15.964 0.067 1.00 84.81 185 GLU A C 1
ATOM 1467 O O . GLU A 1 185 ? 21.603 -16.067 0.677 1.00 84.81 185 GLU A O 1
ATOM 1472 N N . PHE A 1 186 ? 23.586 -15.059 0.429 1.00 85.25 186 PHE A N 1
ATOM 1473 C CA . PHE A 1 186 ? 23.387 -14.124 1.540 1.00 85.25 186 PHE A CA 1
ATOM 1474 C C . PHE A 1 186 ? 22.117 -13.282 1.354 1.00 85.25 186 PHE A C 1
ATOM 1476 O O . PHE A 1 186 ? 21.255 -13.252 2.232 1.00 85.25 186 PHE A O 1
ATOM 1483 N N . TYR A 1 187 ? 21.971 -12.648 0.191 1.00 81.06 187 TYR A N 1
ATOM 1484 C CA . TYR A 1 187 ? 20.834 -11.783 -0.103 1.00 81.06 187 TYR A CA 1
ATOM 1485 C C . TYR A 1 187 ? 19.532 -12.579 -0.269 1.00 81.06 187 TYR A C 1
ATOM 1487 O O . TYR A 1 187 ? 18.480 -12.088 0.135 1.00 81.06 187 TYR A O 1
ATOM 1495 N N . GLN A 1 188 ? 19.586 -13.826 -0.754 1.00 84.88 188 GLN A N 1
ATOM 1496 C CA . GLN A 1 188 ? 18.419 -14.721 -0.772 1.00 84.88 188 GLN A CA 1
ATOM 1497 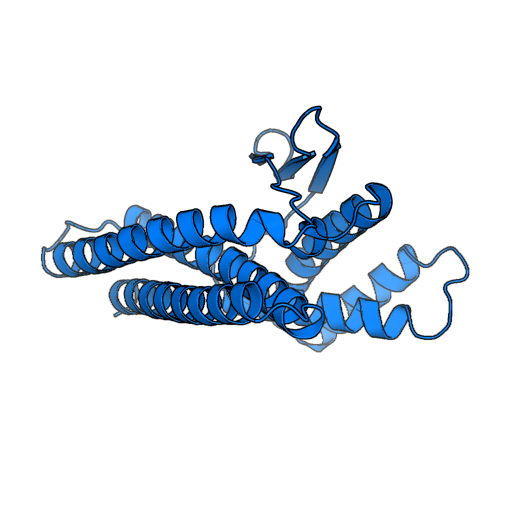C C . GLN A 1 188 ? 17.917 -15.062 0.640 1.00 84.88 188 GLN A C 1
ATOM 1499 O O . GLN A 1 188 ? 16.712 -15.083 0.891 1.00 84.88 188 GLN A O 1
ATOM 1504 N N . ARG A 1 189 ? 18.823 -15.311 1.596 1.00 87.88 189 ARG A N 1
ATOM 1505 C CA . ARG A 1 189 ? 18.434 -15.553 2.997 1.00 87.88 189 ARG A CA 1
ATOM 1506 C C . ARG A 1 189 ? 17.831 -14.304 3.637 1.00 87.88 189 ARG A C 1
ATOM 1508 O O . ARG A 1 189 ? 16.811 -14.401 4.318 1.00 87.88 189 ARG A O 1
ATOM 1515 N N . VAL A 1 190 ? 18.442 -13.142 3.405 1.00 86.62 190 VAL A N 1
ATOM 1516 C CA . VAL A 1 190 ? 17.977 -11.864 3.962 1.00 86.62 190 VAL A CA 1
ATOM 1517 C C . VAL A 1 190 ? 16.598 -11.483 3.412 1.00 86.62 190 VAL A C 1
ATOM 1519 O O . VAL A 1 190 ? 15.707 -11.169 4.198 1.00 86.62 190 VAL A O 1
ATOM 1522 N N . THR A 1 191 ? 16.386 -11.573 2.096 1.00 87.25 191 THR A N 1
ATOM 1523 C CA . THR A 1 191 ? 15.084 -11.284 1.459 1.00 87.25 191 THR A CA 1
ATOM 1524 C C . THR A 1 191 ? 13.984 -12.228 1.940 1.00 87.25 191 THR A C 1
ATOM 1526 O O . THR A 1 191 ? 12.912 -11.765 2.324 1.00 87.25 191 THR A O 1
ATOM 1529 N N . ARG A 1 192 ? 14.259 -13.536 2.036 1.00 90.56 192 ARG A N 1
ATOM 1530 C CA . ARG A 1 192 ? 13.305 -14.515 2.584 1.00 90.56 192 ARG A CA 1
ATOM 1531 C C . ARG A 1 192 ? 12.930 -14.218 4.036 1.00 90.56 192 ARG A C 1
ATOM 1533 O O . ARG A 1 192 ? 11.761 -14.304 4.402 1.00 90.56 192 ARG A O 1
ATOM 1540 N N . SER A 1 193 ? 13.912 -13.860 4.863 1.00 90.69 193 SER A N 1
ATOM 1541 C CA . SER A 1 193 ? 13.655 -13.449 6.247 1.00 90.69 193 SER A CA 1
ATOM 1542 C C . SER A 1 193 ? 12.758 -12.208 6.296 1.00 90.69 193 SER A C 1
ATOM 1544 O O . SER A 1 193 ? 11.772 -12.182 7.033 1.00 90.69 193 SER A O 1
ATOM 1546 N N . ALA A 1 194 ? 13.049 -11.213 5.452 1.00 89.69 194 ALA A N 1
ATOM 1547 C CA . ALA A 1 194 ? 12.263 -9.990 5.337 1.00 89.69 194 ALA A CA 1
ATOM 1548 C C . ALA A 1 194 ? 10.812 -10.261 4.901 1.00 89.69 194 ALA A C 1
ATOM 1550 O O . ALA A 1 194 ? 9.896 -9.677 5.472 1.00 89.69 194 ALA A O 1
ATOM 1551 N N . LEU A 1 195 ? 10.579 -11.190 3.966 1.00 91.94 195 LEU A N 1
ATOM 1552 C CA . LEU A 1 195 ? 9.227 -11.619 3.581 1.00 91.94 195 LEU A CA 1
ATOM 1553 C C . LEU A 1 195 ? 8.452 -12.190 4.776 1.00 91.94 195 LEU A C 1
ATOM 1555 O O . LEU A 1 195 ? 7.307 -11.809 5.008 1.00 91.94 195 LEU A O 1
ATOM 1559 N N . GLY A 1 196 ? 9.106 -13.010 5.602 1.00 93.88 196 GLY A N 1
ATOM 1560 C CA . GLY A 1 196 ? 8.502 -13.501 6.840 1.00 93.88 196 GLY A CA 1
ATOM 1561 C C . GLY A 1 196 ? 8.182 -12.385 7.845 1.00 93.88 196 GLY A C 1
ATOM 1562 O O . GLY A 1 196 ? 7.210 -12.494 8.590 1.00 93.88 196 GLY A O 1
ATOM 1563 N N . VAL A 1 197 ? 8.972 -11.304 7.883 1.00 92.69 197 VAL A N 1
ATOM 1564 C CA . VAL A 1 197 ? 8.654 -10.105 8.685 1.00 92.69 197 VAL A CA 1
ATOM 1565 C C . VAL A 1 197 ? 7.403 -9.417 8.135 1.00 92.69 197 VAL A C 1
ATOM 1567 O O . V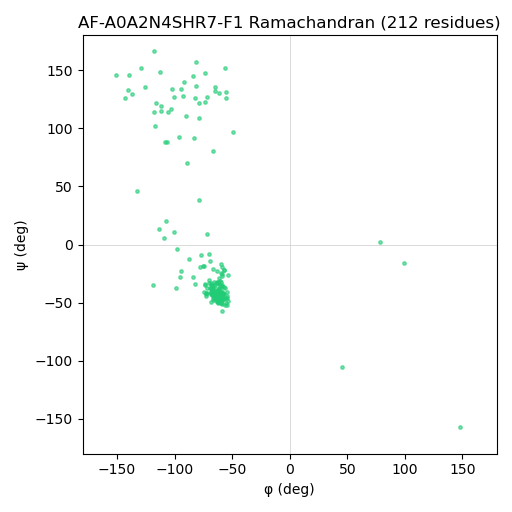AL A 1 197 ? 6.499 -9.107 8.909 1.00 92.69 197 VAL A O 1
ATOM 1570 N N . VAL A 1 198 ? 7.311 -9.236 6.812 1.00 91.81 198 VAL A N 1
ATOM 1571 C CA . VAL A 1 198 ? 6.136 -8.646 6.147 1.00 91.81 198 VAL A CA 1
ATOM 1572 C C . VAL A 1 198 ? 4.854 -9.401 6.514 1.00 91.81 198 VAL A C 1
ATOM 1574 O O . VAL A 1 198 ? 3.877 -8.765 6.914 1.00 91.81 198 VAL A O 1
ATOM 1577 N N . ASP A 1 199 ? 4.873 -10.738 6.471 1.00 94.00 199 ASP A N 1
ATOM 1578 C CA . ASP A 1 199 ? 3.732 -11.582 6.861 1.00 94.00 199 ASP A CA 1
ATOM 1579 C C . ASP A 1 199 ? 3.275 -11.327 8.303 1.00 94.00 199 ASP A C 1
ATOM 1581 O O . ASP A 1 199 ? 2.077 -11.224 8.578 1.00 94.00 199 ASP A O 1
ATOM 1585 N N . ARG A 1 200 ? 4.223 -11.193 9.239 1.00 95.69 200 ARG A N 1
ATOM 1586 C CA . ARG A 1 200 ? 3.910 -10.950 10.655 1.00 95.69 200 ARG A CA 1
ATOM 1587 C C . ARG A 1 200 ? 3.317 -9.566 10.886 1.00 95.69 200 ARG A C 1
ATOM 1589 O O . ARG A 1 200 ? 2.352 -9.448 11.641 1.00 95.69 200 ARG A O 1
ATOM 1596 N N . ILE A 1 201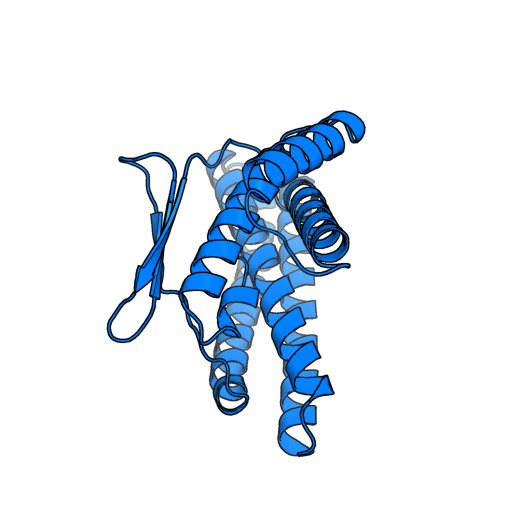 ? 3.847 -8.532 10.229 1.00 91.69 201 ILE A N 1
ATOM 1597 C CA . ILE A 1 201 ? 3.274 -7.180 10.313 1.00 91.69 201 ILE A CA 1
ATOM 1598 C C . ILE A 1 201 ? 1.849 -7.186 9.745 1.00 91.69 201 ILE A C 1
ATOM 1600 O O . ILE A 1 201 ? 0.937 -6.644 10.368 1.00 91.69 201 ILE A O 1
ATOM 1604 N N . GLU A 1 202 ? 1.635 -7.834 8.595 1.00 91.94 202 GLU A N 1
ATOM 1605 C CA . GLU A 1 202 ? 0.317 -7.931 7.963 1.00 91.94 202 GLU A CA 1
ATOM 1606 C C . GLU A 1 202 ? -0.692 -8.668 8.858 1.00 91.94 202 GLU A C 1
ATOM 1608 O O . GLU A 1 202 ? -1.824 -8.205 9.025 1.00 91.94 202 GLU A O 1
ATOM 1613 N N . GLY A 1 203 ? -0.278 -9.778 9.477 1.00 93.12 203 GLY A N 1
ATOM 1614 C CA . GLY A 1 203 ? -1.089 -10.527 10.436 1.00 93.12 203 GLY A CA 1
ATOM 1615 C C . GLY A 1 203 ? -1.515 -9.679 11.636 1.00 93.12 203 GLY A C 1
ATOM 1616 O O . GLY A 1 203 ? -2.700 -9.635 11.966 1.00 93.12 203 GLY A O 1
ATOM 1617 N N . ARG A 1 204 ? -0.581 -8.932 12.235 1.00 93.81 204 ARG A N 1
ATOM 1618 C CA . ARG A 1 204 ? -0.881 -8.049 13.373 1.00 93.81 204 ARG A CA 1
ATOM 1619 C C . ARG A 1 204 ? -1.763 -6.864 12.986 1.00 93.81 204 ARG A C 1
ATOM 1621 O O . ARG A 1 204 ? -2.680 -6.526 13.725 1.00 93.81 204 ARG A O 1
ATOM 1628 N N . ALA A 1 205 ? -1.559 -6.272 11.809 1.00 88.81 205 ALA A N 1
ATOM 1629 C CA . ALA A 1 205 ? -2.445 -5.219 11.315 1.00 88.81 205 ALA A CA 1
ATOM 1630 C C . ALA A 1 205 ? -3.888 -5.734 11.160 1.00 88.81 205 ALA A C 1
ATOM 1632 O O . ALA A 1 205 ? -4.833 -5.056 11.558 1.00 88.81 205 ALA A O 1
ATOM 1633 N N . ARG A 1 206 ? -4.080 -6.959 10.645 1.00 90.38 206 ARG A N 1
ATOM 1634 C CA . ARG A 1 206 ? -5.406 -7.604 10.608 1.00 90.38 206 ARG A CA 1
ATOM 1635 C C . ARG A 1 206 ? -5.974 -7.846 12.007 1.00 90.38 206 ARG A C 1
ATOM 1637 O O . ARG A 1 206 ? -7.173 -7.667 12.203 1.00 90.38 206 ARG A O 1
ATOM 1644 N N . GLU A 1 207 ? -5.138 -8.228 12.968 1.00 93.44 207 GLU A N 1
ATOM 1645 C CA . GLU A 1 207 ? -5.551 -8.415 14.361 1.00 93.44 207 GLU A CA 1
ATOM 1646 C C . GLU A 1 207 ? -6.054 -7.109 14.990 1.00 93.44 207 GLU A C 1
ATOM 1648 O O . GLU A 1 207 ? -7.141 -7.104 15.566 1.00 93.44 207 GLU A O 1
ATOM 1653 N N . VAL A 1 208 ? -5.337 -5.991 14.812 1.00 90.00 208 VAL A N 1
ATOM 1654 C CA . VAL A 1 208 ? -5.793 -4.665 15.265 1.00 90.00 208 VAL A CA 1
ATOM 1655 C C . VAL A 1 208 ? -7.176 -4.351 14.701 1.00 90.00 208 VAL A C 1
ATOM 1657 O O . VAL A 1 208 ? -8.097 -4.045 15.458 1.00 90.00 208 VAL A O 1
ATOM 1660 N N . LEU A 1 209 ? -7.344 -4.481 13.383 1.00 87.69 209 LEU A N 1
ATOM 1661 C CA . LEU A 1 209 ? -8.619 -4.228 12.709 1.00 87.69 209 LEU A CA 1
ATOM 1662 C C . LEU A 1 209 ? -9.749 -5.116 13.258 1.00 87.69 209 LEU A C 1
ATOM 1664 O O . LEU A 1 209 ? -10.850 -4.634 13.526 1.00 87.69 209 LEU A O 1
ATOM 1668 N N . ALA A 1 210 ? -9.466 -6.396 13.507 1.00 88.62 210 ALA A N 1
ATOM 1669 C CA . ALA A 1 210 ? -10.427 -7.320 14.100 1.00 88.62 210 ALA A CA 1
ATOM 1670 C C . ALA A 1 210 ? -10.811 -6.942 15.542 1.00 88.62 210 ALA A C 1
ATOM 1672 O O . ALA A 1 210 ? -11.958 -7.141 15.931 1.00 88.62 210 ALA A O 1
ATOM 1673 N N . ILE A 1 211 ? -9.893 -6.391 16.345 1.00 89.00 211 ILE A N 1
ATOM 1674 C CA . ILE A 1 211 ? -10.209 -5.904 17.700 1.00 89.00 211 ILE A CA 1
ATOM 1675 C C . ILE A 1 211 ? -11.113 -4.665 17.639 1.00 89.00 211 ILE A C 1
ATOM 1677 O O . ILE A 1 211 ? -12.010 -4.511 18.472 1.00 89.00 211 ILE A O 1
ATOM 1681 N N . LEU A 1 212 ? -10.886 -3.774 16.670 1.00 85.31 212 LEU A N 1
ATOM 1682 C CA . LEU A 1 212 ? -11.667 -2.546 16.524 1.00 85.31 212 LEU A CA 1
ATOM 1683 C C . LEU A 1 212 ? -13.136 -2.838 16.188 1.00 85.31 212 LEU A C 1
ATOM 1685 O O . LEU A 1 212 ? -14.012 -2.232 16.808 1.00 85.31 212 LEU A O 1
ATOM 1689 N N . TRP A 1 213 ? -13.398 -3.789 15.284 1.00 76.88 213 TRP A N 1
ATOM 1690 C CA . TRP A 1 213 ? -14.746 -4.101 14.775 1.00 76.88 213 TRP A CA 1
ATOM 1691 C C . TRP A 1 213 ? -15.425 -5.332 15.397 1.00 76.88 213 TRP A C 1
ATOM 1693 O O . TRP A 1 213 ? -16.459 -5.772 14.898 1.00 76.88 213 TRP A O 1
ATOM 1703 N N . ARG A 1 214 ? -14.865 -5.880 16.478 1.00 67.06 214 ARG A N 1
ATOM 1704 C CA . ARG A 1 214 ? -15.580 -6.774 17.407 1.00 67.06 214 ARG A CA 1
ATOM 1705 C C . ARG A 1 214 ? -16.349 -5.975 18.449 1.00 67.06 214 ARG A C 1
ATOM 1707 O O . ARG A 1 214 ? -17.414 -6.458 18.876 1.00 67.06 214 ARG A O 1
#

Foldseek 3Di:
DQCVLLQDPDVVVSQVVQVLLLQLLLLLLDPDPVSSLVSLVVVCVVPPPDDDDPPPSVVSSVVSPVSSVLCCVLPVPPSDRWPDWGWDDDPQFIWIWTHDVVPTDIDTRNNDNDLVCLVVLLVVLVVLLVVLVVLLVVLVVQLVDPPSADPVNLVVLSNVLSVLLVVLVNLLVSLVVCCVPDDDPVSVVSSVVSNVSSVSSNVSSVSSNVSSVD

Solvent-accessible surface area (backbone atoms only — not comparable to full-atom values): 11725 Å² total; per-residue (Å²): 105,72,54,73,47,24,66,44,91,47,62,68,63,26,42,51,50,47,42,47,50,39,48,13,49,47,40,28,55,48,88,50,68,67,61,29,50,54,50,52,53,53,49,48,66,69,69,59,81,59,95,71,66,91,62,51,65,61,53,52,53,50,51,34,50,54,43,12,54,49,41,40,73,51,33,70,91,66,68,60,82,56,78,43,49,49,67,43,90,48,98,88,40,35,35,38,37,39,32,61,75,97,65,47,46,77,42,78,42,82,65,62,65,52,76,82,43,49,64,59,50,41,53,52,49,53,52,51,36,51,55,39,52,53,46,37,54,50,52,60,52,27,74,74,38,88,82,65,60,47,73,68,56,48,49,53,52,44,51,50,36,29,50,49,48,45,40,42,59,28,55,42,54,52,36,52,51,51,48,72,75,51,83,55,66,70,61,43,54,53,32,53,52,41,47,55,46,44,53,52,36,46,52,38,37,50,48,40,48,52,64,70,78,105

Secondary structure (DSSP, 8-state):
--GGGGG---HHHHHHHHHHHHHHHHHHT-SSHHHHHHHHHHHHHHH--S-PPTTHHHHHHHHHHHHHHHHHHH-TT------EEEEE--SSSEEEEEESGGGPEEEEE----SGGGHHHHHHHHHHHHHHHHHHHHHHHHHHHSTTSS-HHHHHHHHHHHHHHHHHHHHHHHHHHHHHHH---HHHHHHHHHHHHHHHHHHHHHHHHHHHHT-

Sequence (214 aa):
MAPSLLFIDDFEVQQMIVQMCCLGWNVGLFSDADQREACIDQVYATVAIHVQPPGVERAWKREVRELAELKRELFPWLLQTLPEADLHRGDRHNVLIAGNGANAIEREVVTFPHVGGVLHLVKLLHTMEVDMQMEVERVGKAKRKRGALTDVGATQIANACCAQRADLRSYRKMLEHWQEIQMAEFYQRVTRSALGVVDRIEGRAREVLAILWR

Mean predicted aligned error: 11.24 Å